Protein AF-0000000072902369 (afdb_homodimer)

Nearest PDB structures (foldseek):
  1y3t-assembly1_B  TM=8.709E-01  e=2.594E-10  Bacillus subtilis
  2h0v-assembly1_B  TM=8.300E-01  e=1.053E-10  Bacillus subtilis
  8hfb-assembly1_B  TM=8.466E-01  e=2.070E-10  Bacillus subtilis
  5fq0-assembly2_D  TM=8.604E-01  e=8.542E-09  Halomonas sp.
  5fq0-assembly1_A  TM=8.545E-01  e=1.267E-08  Halomonas sp.

InterPro domains:
  IPR011051 RmlC-like cupin domain superfamily [SSF51182] (25-144)
  IPR013096 Cupin 2, conserved barrel [PF07883] (50-110)
  IPR014710 RmlC-like jelly roll fold [G3DSA:2.60.120.10] (6-164)
  IPR053146 Quercetin 2,3-dioxygenase-like [PTHR36440] (18-160)

Secondary structure (DSSP, 8-state):
---------S-EEE---TTSEEEETTEEEEEEE-GGGTTTS-EEEEEEE-TT--PPPEEESS-EEEEEEEESEEEEEETTEEEEEETT-EEEE-TTS-EEEEE-SS-EEEEEEEESS-HHHHHHHHSEE--TT--PPP--PPPHHHHHHHHHHHHHTTEEETT--/---------S-EEE---TTSEEEETTEEEEEEE-GGGTTTS-EEEEEEE-TT--PPPEEESS-EEEEEEEESEEEEEETTEEEEEETT-EEEE-TTS-EEEEE-SS-EEEEEEEESS-HHHHHHHHSEE--TT--PPP--PPPHHHHHHHHHHHHHTTEEETT--

Radius of gyration: 19.86 Å; Cα contacts (8 Å, |Δi|>4): 863; chains: 2; bounding box: 41×61×53 Å

Structure (mmCIF, N/CA/C/O backbone):
data_AF-0000000072902369-model_v1
#
loop_
_entity.id
_entity.type
_entity.pdbx_description
1 polymer Cupin
#
loop_
_atom_site.group_PDB
_atom_site.id
_atom_site.type_symbol
_atom_site.label_atom_id
_atom_site.label_alt_id
_atom_site.label_comp_id
_atom_site.label_asym_id
_atom_site.label_entity_id
_atom_site.label_seq_id
_atom_site.pdbx_PDB_ins_code
_atom_site.Cartn_x
_atom_site.Cartn_y
_atom_site.Cartn_z
_atom_site.occupancy
_atom_site.B_iso_or_equiv
_atom_site.auth_seq_id
_atom_site.auth_comp_id
_atom_site.auth_asym_id
_atom_site.auth_atom_id
_atom_site.pdbx_PDB_model_num
ATOM 1 N N . MET A 1 1 ? -1.174 8.625 -30.75 1 24.92 1 MET A N 1
ATOM 2 C CA . MET A 1 1 ? -2.0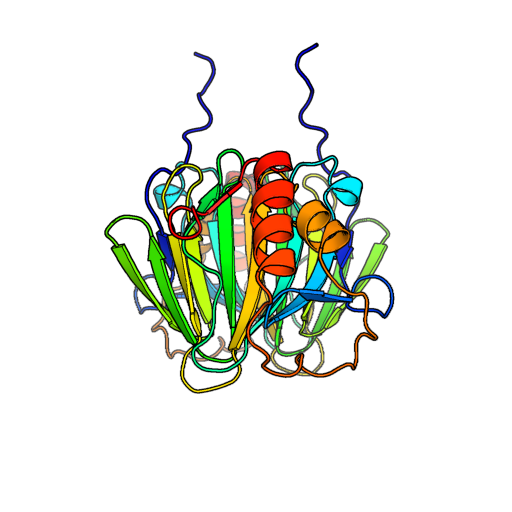31 9.117 -29.672 1 24.92 1 MET A CA 1
ATOM 3 C C . MET A 1 1 ? -1.353 8.961 -28.328 1 24.92 1 MET A C 1
ATOM 5 O O . MET A 1 1 ? -0.792 7.902 -28.016 1 24.92 1 MET A O 1
ATOM 9 N N . THR A 1 2 ? -0.666 9.906 -27.844 1 33.53 2 THR A N 1
ATOM 10 C CA . THR A 1 2 ? -0.043 9.852 -26.516 1 33.53 2 THR A CA 1
ATOM 11 C C . THR A 1 2 ? -0.953 9.148 -25.516 1 33.53 2 THR A C 1
ATOM 13 O O . THR A 1 2 ? -2.09 9.57 -25.297 1 33.53 2 THR A O 1
ATOM 16 N N . ILE A 1 3 ? -1.062 7.953 -25.438 1 36.69 3 ILE A N 1
ATOM 17 C CA . ILE A 1 3 ? -1.943 7.188 -24.562 1 36.69 3 ILE A CA 1
ATOM 18 C C . ILE A 1 3 ? -2.023 7.859 -23.188 1 36.69 3 ILE A C 1
ATOM 20 O O . ILE A 1 3 ? -1.018 7.969 -22.484 1 36.69 3 ILE A O 1
ATOM 24 N N . SER A 1 4 ? -2.746 8.859 -23.125 1 40 4 SER A N 1
ATOM 25 C CA . SER A 1 4 ? -3.051 9.617 -21.922 1 40 4 SER A CA 1
ATOM 26 C C . SER A 1 4 ? -3.199 8.703 -20.719 1 40 4 SER A C 1
ATOM 28 O O . SER A 1 4 ? -4 7.77 -20.734 1 40 4 SER A O 1
ATOM 30 N N . LYS A 1 5 ? -2.154 8.391 -20.125 1 51.47 5 LYS A N 1
ATOM 31 C CA . LYS A 1 5 ? -2.252 7.59 -18.906 1 51.47 5 LYS A CA 1
ATOM 32 C C . LYS A 1 5 ? -3.518 7.93 -18.125 1 51.47 5 LYS A C 1
ATOM 34 O O . LYS A 1 5 ? -3.699 9.07 -17.703 1 51.47 5 LYS A O 1
ATOM 39 N N . GLN A 1 6 ? -4.711 7.301 -18.562 1 63 6 GLN A N 1
ATOM 40 C CA . GLN A 1 6 ? -6.016 7.516 -17.953 1 63 6 GLN A CA 1
ATOM 41 C C . GLN A 1 6 ? -5.91 7.559 -16.422 1 63 6 GLN A C 1
ATOM 43 O O . GLN A 1 6 ? -5.43 6.605 -15.805 1 63 6 GLN A O 1
ATOM 48 N N . VAL A 1 7 ? -5.941 8.812 -15.922 1 79.56 7 VAL A N 1
ATOM 49 C CA . VAL A 1 7 ? -5.941 9.164 -14.508 1 79.56 7 VAL A CA 1
ATOM 50 C C . VAL A 1 7 ? -7.219 8.641 -13.844 1 79.56 7 VAL A C 1
ATOM 52 O O . VAL A 1 7 ? -8.273 8.594 -14.477 1 79.56 7 VAL A O 1
ATOM 55 N N . ILE A 1 8 ? -7.09 7.941 -12.719 1 88.94 8 ILE A N 1
ATOM 56 C CA . ILE A 1 8 ? -8.227 7.555 -11.891 1 88.94 8 ILE A CA 1
ATOM 57 C C . ILE A 1 8 ? -8.93 8.805 -11.359 1 88.94 8 ILE A C 1
ATOM 59 O O . ILE A 1 8 ? -8.32 9.609 -10.648 1 88.94 8 ILE A O 1
ATOM 63 N N . THR A 1 9 ? -10.211 8.953 -11.703 1 92 9 THR A N 1
ATOM 64 C CA . THR A 1 9 ? -10.867 10.219 -11.383 1 92 9 THR A CA 1
ATOM 65 C C . THR A 1 9 ? -11.93 10.016 -10.305 1 92 9 THR A C 1
ATOM 67 O O . THR A 1 9 ? -12.5 10.984 -9.797 1 92 9 THR A O 1
ATOM 70 N N . LYS A 1 10 ? -12.25 8.789 -10.023 1 95.12 10 LYS A N 1
ATOM 71 C CA . LYS A 1 10 ? -13.203 8.469 -8.961 1 95.12 10 LYS A CA 1
ATOM 72 C C . LYS A 1 10 ? -12.523 7.688 -7.84 1 95.12 10 LYS A C 1
ATOM 74 O O . LYS A 1 10 ? -11.602 6.91 -8.086 1 95.12 10 LYS A O 1
ATOM 79 N N . PRO A 1 11 ? -13.055 7.891 -6.633 1 98.06 11 PRO A N 1
ATOM 80 C CA . PRO A 1 11 ? -12.484 7.082 -5.551 1 98.06 11 PRO A CA 1
ATOM 81 C C . PRO A 1 11 ? -12.734 5.586 -5.738 1 98.06 11 PRO A C 1
ATOM 83 O O . PRO A 1 11 ? -13.695 5.195 -6.406 1 98.06 11 PRO A O 1
ATOM 86 N N . LEU A 1 12 ? -11.859 4.805 -5.234 1 98.56 12 LEU A N 1
ATOM 87 C CA . LEU A 1 12 ? -12.016 3.355 -5.23 1 98.56 12 LEU A CA 1
ATOM 88 C C . LEU A 1 12 ? -12.047 2.814 -3.807 1 98.56 12 LEU A C 1
ATOM 90 O O . LEU A 1 12 ? -11.328 3.316 -2.932 1 98.56 12 LEU A O 1
ATOM 94 N N . HIS A 1 13 ? -12.867 1.833 -3.588 1 98.75 13 HIS A N 1
ATOM 95 C CA . HIS A 1 13 ? -12.922 1.062 -2.35 1 98.75 13 HIS A CA 1
ATOM 96 C C . HIS A 1 13 ? -12.812 -0.433 -2.627 1 98.75 13 HIS A C 1
ATOM 98 O O . HIS A 1 13 ? -13.664 -1.003 -3.316 1 98.75 13 HIS A O 1
ATOM 104 N N . GLY A 1 14 ? -11.68 -0.991 -2.143 1 98.75 14 GLY A N 1
ATOM 105 C CA . GLY A 1 14 ? -11.5 -2.428 -2.277 1 98.75 14 GLY A CA 1
ATOM 106 C C . GLY A 1 14 ? -11.75 -3.184 -0.986 1 98.75 14 GLY A C 1
ATOM 107 O O . GLY A 1 14 ? -11.062 -2.959 0.013 1 98.75 14 GLY A O 1
ATOM 108 N N . THR A 1 15 ? -12.672 -4.113 -1.007 1 98.56 15 THR A N 1
ATOM 109 C CA . THR A 1 15 ? -12.992 -4.98 0.122 1 98.56 15 THR A CA 1
ATOM 110 C C . THR A 1 15 ? -13.07 -6.438 -0.319 1 98.56 15 THR A C 1
ATOM 112 O O . THR A 1 15 ? -13.375 -6.727 -1.479 1 98.56 15 THR A O 1
ATOM 115 N N . ALA A 1 16 ? -12.789 -7.312 0.641 1 98.44 16 ALA A N 1
ATOM 116 C CA . ALA A 1 16 ? -12.898 -8.734 0.338 1 98.44 16 ALA A CA 1
ATOM 117 C C . ALA A 1 16 ? -14.359 -9.148 0.185 1 98.44 16 ALA A C 1
ATOM 119 O O . ALA A 1 16 ? -15.219 -8.703 0.945 1 98.44 16 ALA A O 1
ATOM 120 N N . ASN A 1 17 ? -14.617 -9.914 -0.778 1 97.75 17 ASN A N 1
ATOM 121 C CA . ASN A 1 17 ? -15.914 -10.57 -0.955 1 97.75 17 ASN A CA 1
ATOM 122 C C . ASN A 1 17 ? -15.781 -11.891 -1.708 1 97.75 17 ASN A C 1
ATOM 124 O O . ASN A 1 17 ? -14.672 -12.305 -2.045 1 97.75 17 ASN A O 1
ATOM 128 N N . ASP A 1 18 ? -16.906 -12.586 -1.957 1 97 18 ASP A N 1
ATOM 129 C CA . ASP A 1 18 ? -16.875 -13.93 -2.523 1 97 18 ASP A CA 1
ATOM 130 C C . ASP A 1 18 ? -16.484 -13.891 -4 1 97 18 ASP A C 1
ATOM 132 O O . ASP A 1 18 ? -16.125 -14.922 -4.582 1 97 18 ASP A O 1
ATOM 136 N N . GLN A 1 19 ? -16.484 -12.75 -4.598 1 97.31 19 GLN A N 1
ATOM 137 C CA . GLN A 1 19 ? -16.281 -12.672 -6.039 1 97.31 19 GLN A CA 1
ATOM 138 C C . GLN A 1 19 ? -14.844 -12.266 -6.363 1 97.31 19 GLN A C 1
ATOM 140 O O . GLN A 1 19 ? -14.445 -12.234 -7.531 1 97.31 19 GLN A O 1
ATOM 145 N N . ASN A 1 20 ? -14.062 -11.977 -5.348 1 98.62 20 ASN A N 1
ATOM 146 C CA . ASN A 1 20 ? -12.734 -11.445 -5.637 1 98.62 20 ASN A CA 1
ATOM 147 C C . ASN A 1 20 ? -11.648 -12.156 -4.828 1 98.62 20 ASN A C 1
ATOM 149 O O . ASN A 1 20 ? -10.555 -11.633 -4.645 1 98.62 20 ASN A O 1
ATOM 153 N N . THR A 1 21 ? -11.977 -13.305 -4.266 1 98.81 21 THR A N 1
ATOM 154 C CA . THR A 1 21 ? -11.039 -14.086 -3.457 1 98.81 21 THR A CA 1
ATOM 155 C C . THR A 1 21 ? -10.711 -15.406 -4.141 1 98.81 21 THR A C 1
ATOM 157 O O . THR A 1 21 ? -11.594 -16.062 -4.691 1 98.81 21 THR A O 1
ATOM 160 N N . TYR A 1 22 ? -9.422 -15.797 -4.094 1 98.62 22 TYR A N 1
ATOM 161 C CA . TYR A 1 22 ? -8.938 -16.969 -4.816 1 98.62 22 TYR A CA 1
ATOM 162 C C . TYR A 1 22 ? -7.941 -17.75 -3.973 1 98.62 22 TYR A C 1
ATOM 164 O O . TYR A 1 22 ? -7.156 -17.172 -3.221 1 98.62 22 TYR A O 1
ATOM 172 N N . HIS A 1 23 ? -8.055 -19.062 -4.078 1 97.69 23 HIS A N 1
ATOM 173 C CA . HIS A 1 23 ? -6.84 -19.844 -3.855 1 97.69 23 HIS A CA 1
ATOM 174 C C . HIS A 1 23 ? -5.918 -19.766 -5.066 1 97.69 23 HIS A C 1
ATOM 176 O O . HIS A 1 23 ? -6.336 -20.062 -6.188 1 97.69 23 HIS A O 1
ATOM 182 N N . PHE A 1 24 ? -4.723 -19.328 -4.883 1 96.25 24 PHE A N 1
ATOM 183 C CA . PHE A 1 24 ? -3.707 -19.156 -5.914 1 96.25 24 PHE A CA 1
ATOM 184 C C . PHE A 1 24 ? -2.373 -19.734 -5.469 1 96.25 24 PHE A C 1
ATOM 186 O O . PHE A 1 24 ? -1.715 -19.188 -4.582 1 96.25 24 PHE A O 1
ATOM 193 N N . MET A 1 25 ? -1.92 -20.781 -6.094 1 90.38 25 MET A N 1
ATOM 194 C CA . MET A 1 25 ? -0.811 -21.594 -5.602 1 90.38 25 MET A CA 1
ATOM 195 C C . MET A 1 25 ? -1.042 -22 -4.148 1 90.38 25 MET A C 1
ATOM 197 O O . MET A 1 25 ? -2.076 -22.578 -3.824 1 90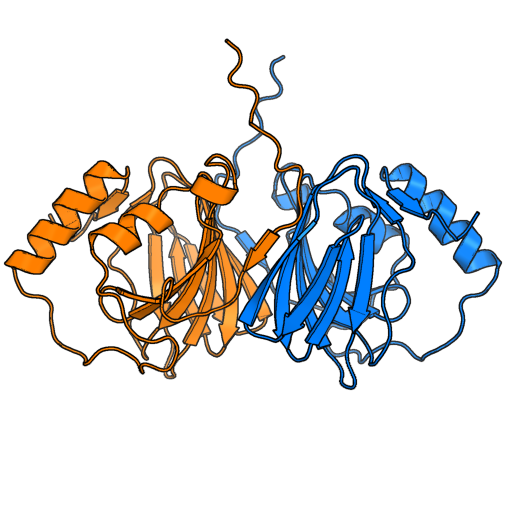.38 25 MET A O 1
ATOM 201 N N . GLN A 1 26 ? -0.083 -21.672 -3.277 1 92.94 26 GLN A N 1
ATOM 202 C CA . GLN A 1 26 ? -0.233 -22.094 -1.891 1 92.94 26 GLN A CA 1
ATOM 203 C C . GLN A 1 26 ? -0.838 -20.984 -1.036 1 92.94 26 GLN A C 1
ATOM 205 O O . GLN A 1 26 ? -0.964 -21.125 0.182 1 92.94 26 GLN A O 1
ATOM 210 N N . GLU A 1 27 ? -1.235 -19.953 -1.682 1 96.44 27 GLU A N 1
ATOM 211 C CA . GLU A 1 27 ? -1.682 -18.797 -0.916 1 96.44 27 GLU A CA 1
ATOM 212 C C . GLU A 1 27 ? -3.162 -18.516 -1.153 1 96.44 27 GLU A C 1
ATOM 214 O O . GLU A 1 27 ? -3.783 -19.125 -2.027 1 96.44 27 GLU A O 1
ATOM 219 N N . LYS A 1 28 ? -3.812 -17.766 -0.256 1 98.19 28 LYS A N 1
ATOM 220 C CA . LYS A 1 28 ? -5.098 -17.125 -0.499 1 98.19 28 LYS A CA 1
ATOM 221 C C . LYS A 1 28 ? -4.906 -15.656 -0.895 1 98.19 28 LYS A C 1
ATOM 223 O O . LYS A 1 28 ? -4.211 -14.906 -0.207 1 98.19 28 LYS A O 1
ATOM 228 N N . THR A 1 29 ? -5.488 -15.32 -2.004 1 98.62 29 THR A N 1
ATOM 229 C CA . THR A 1 29 ? -5.32 -13.969 -2.531 1 98.62 29 THR A CA 1
ATOM 230 C C . THR A 1 29 ? -6.676 -13.312 -2.787 1 98.62 29 THR A C 1
ATOM 232 O O . THR A 1 29 ? -7.602 -13.961 -3.279 1 98.62 29 THR A O 1
ATOM 235 N N . THR A 1 30 ? -6.852 -12.086 -2.361 1 98.88 30 THR A N 1
ATOM 236 C CA . THR A 1 30 ? -8.031 -11.266 -2.609 1 98.88 30 THR A CA 1
ATOM 237 C C . THR A 1 30 ? -7.684 -10.07 -3.49 1 98.88 30 THR A C 1
ATOM 239 O O . THR A 1 30 ? -6.828 -9.258 -3.133 1 98.88 30 THR A O 1
ATOM 242 N N . ILE A 1 31 ? -8.297 -9.953 -4.691 1 98.94 31 ILE A N 1
ATOM 243 C CA . ILE A 1 31 ? -8.086 -8.805 -5.574 1 98.94 31 ILE A CA 1
ATOM 244 C C . ILE A 1 31 ? -8.945 -7.633 -5.105 1 98.94 31 ILE A C 1
ATOM 246 O O . ILE A 1 31 ? -10.133 -7.562 -5.414 1 98.94 31 ILE A O 1
ATOM 250 N N . LEU A 1 32 ? -8.375 -6.719 -4.457 1 98.94 32 LEU A N 1
ATOM 251 C CA . LEU A 1 32 ? -9.102 -5.586 -3.896 1 98.94 32 LEU A CA 1
ATOM 252 C C . LEU A 1 32 ? -9.43 -4.559 -4.977 1 98.94 32 LEU A C 1
ATOM 254 O O . LEU A 1 32 ? -10.523 -3.984 -4.984 1 98.94 32 LEU A O 1
ATOM 258 N N . VAL A 1 33 ? -8.453 -4.27 -5.824 1 98.69 33 VAL A N 1
ATOM 259 C CA . VAL A 1 33 ? -8.602 -3.404 -6.988 1 98.69 33 VAL A CA 1
ATOM 260 C C . VAL A 1 33 ? -7.953 -4.055 -8.203 1 98.69 33 VAL A C 1
ATOM 262 O O . VAL A 1 33 ? -6.816 -4.527 -8.133 1 98.69 33 VAL A O 1
ATOM 265 N N . SER A 1 34 ? -8.727 -4.09 -9.258 1 98.31 34 SER A N 1
ATOM 266 C CA . SER A 1 34 ? -8.211 -4.703 -10.484 1 98.31 34 SER A CA 1
ATOM 267 C C . SER A 1 34 ? -7.75 -3.641 -11.477 1 98.31 34 SER A C 1
ATOM 269 O O . SER A 1 34 ? -8.094 -2.465 -11.344 1 98.31 34 SER A O 1
ATOM 271 N N . GLY A 1 35 ? -7.004 -4.113 -12.453 1 97.62 35 GLY A N 1
ATOM 272 C CA . GLY A 1 35 ? -6.598 -3.24 -13.547 1 97.62 35 GLY A CA 1
ATOM 273 C C . GLY A 1 35 ? -7.773 -2.627 -14.289 1 97.62 35 GLY A C 1
ATOM 274 O O . GLY A 1 35 ? -7.672 -1.513 -14.805 1 97.62 35 GLY A O 1
ATOM 275 N N . ASP A 1 36 ? -8.945 -3.32 -14.328 1 96.44 36 ASP A N 1
ATOM 276 C CA . ASP A 1 36 ? -10.141 -2.791 -14.977 1 96.44 36 ASP A CA 1
ATOM 277 C C . ASP A 1 36 ? -10.625 -1.521 -14.281 1 96.44 36 ASP A C 1
ATOM 279 O O . ASP A 1 36 ? -11.164 -0.621 -14.93 1 96.44 36 ASP A O 1
ATOM 283 N N . GLN A 1 37 ? -10.391 -1.439 -13.008 1 96.81 37 GLN A N 1
ATOM 284 C CA . GLN A 1 37 ? -10.867 -0.312 -12.211 1 96.81 37 GLN A CA 1
ATOM 285 C C . GLN A 1 37 ? -9.883 0.851 -12.266 1 96.81 37 GLN A C 1
ATOM 287 O O . GLN A 1 37 ? -10.227 1.982 -11.914 1 96.81 37 GLN A O 1
ATOM 292 N N . THR A 1 38 ? -8.625 0.575 -12.664 1 97.06 38 THR A N 1
ATOM 293 C CA . THR A 1 38 ? -7.598 1.604 -12.602 1 97.06 38 THR A CA 1
ATOM 294 C C . THR A 1 38 ? -7.117 1.9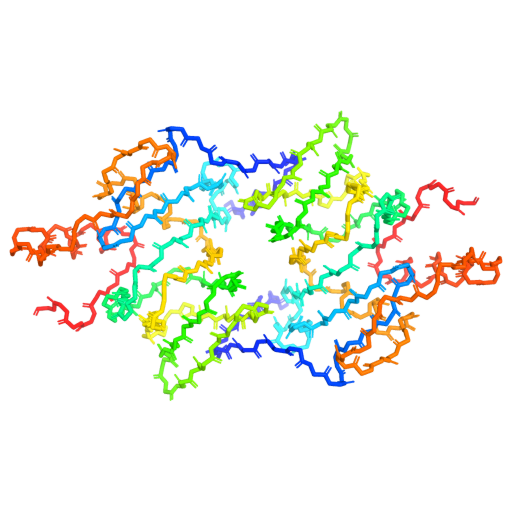79 -14 1 97.06 38 THR A C 1
ATOM 296 O O . THR A 1 38 ? -6.086 2.635 -14.156 1 97.06 38 THR A O 1
ATOM 299 N N . ASN A 1 39 ? -7.855 1.509 -15.039 1 94.81 39 ASN A N 1
ATOM 300 C CA . ASN A 1 39 ? -7.453 1.704 -16.422 1 94.81 39 ASN A CA 1
ATOM 301 C C . ASN A 1 39 ? -6.055 1.146 -16.688 1 94.81 39 ASN A C 1
ATOM 303 O O . ASN A 1 39 ? -5.242 1.783 -17.359 1 94.81 39 ASN A O 1
ATOM 307 N N . GLY A 1 40 ? -5.758 0.092 -15.945 1 96.31 40 GLY A N 1
ATOM 308 C CA . GLY A 1 40 ? -4.52 -0.637 -16.156 1 96.31 40 GLY A CA 1
ATOM 309 C C . GLY A 1 40 ? -3.348 -0.063 -15.391 1 96.31 40 GLY A C 1
ATOM 310 O O . GLY A 1 40 ? -2.238 -0.598 -15.445 1 96.31 40 GLY A O 1
ATOM 311 N N . ALA A 1 41 ? -3.535 0.996 -14.633 1 96.06 41 ALA A N 1
ATOM 312 C CA . ALA A 1 41 ? -2.434 1.682 -13.961 1 96.06 41 ALA A CA 1
ATOM 313 C C . ALA A 1 41 ? -1.804 0.795 -12.891 1 96.06 41 ALA A C 1
ATOM 315 O O . ALA A 1 41 ? -0.58 0.758 -12.75 1 96.06 41 ALA A O 1
ATOM 316 N N . TYR A 1 42 ? -2.625 0.142 -12.141 1 97.56 42 TYR A N 1
ATOM 317 C CA . TYR A 1 42 ? -2.146 -0.758 -11.094 1 97.56 42 TYR A CA 1
ATOM 318 C C . TYR A 1 42 ? -3.252 -1.701 -10.641 1 97.56 42 TYR A C 1
ATOM 320 O O . TYR A 1 42 ? -4.418 -1.526 -11 1 97.56 42 TYR A O 1
ATOM 328 N N . CYS A 1 43 ? -2.953 -2.732 -9.938 1 98.56 43 CYS A N 1
ATOM 329 C CA . CYS A 1 43 ? -3.887 -3.533 -9.156 1 98.56 43 CYS A CA 1
ATOM 330 C C . CYS A 1 43 ? -3.398 -3.691 -7.719 1 98.56 43 CYS A C 1
ATOM 332 O O . CYS A 1 43 ? -2.213 -3.506 -7.438 1 98.56 43 CYS A O 1
ATOM 334 N N . VAL A 1 44 ? -4.32 -3.971 -6.809 1 98.94 44 VAL A N 1
ATOM 335 C CA . VAL A 1 44 ? -4.012 -4.207 -5.402 1 98.94 44 VAL A CA 1
ATOM 336 C C . VAL A 1 44 ? -4.598 -5.547 -4.961 1 98.94 44 VAL A C 1
ATOM 338 O O . VAL A 1 44 ? -5.781 -5.812 -5.176 1 98.94 44 VAL A O 1
ATOM 341 N N . VAL A 1 45 ? -3.734 -6.293 -4.336 1 98.88 45 VAL A N 1
ATOM 342 C CA . VAL A 1 45 ? -4.129 -7.613 -3.859 1 98.88 45 VAL A CA 1
ATOM 343 C C . VAL A 1 45 ? -3.727 -7.777 -2.396 1 98.88 45 VAL A C 1
ATOM 345 O O . VAL A 1 45 ? -2.68 -7.277 -1.975 1 98.88 45 VAL A O 1
ATOM 348 N N . LYS A 1 46 ? -4.59 -8.414 -1.629 1 98.88 46 LYS A N 1
ATOM 349 C CA . LYS A 1 46 ? -4.215 -8.891 -0.3 1 98.88 46 LYS A CA 1
ATOM 350 C C . LYS A 1 46 ? -3.83 -10.367 -0.332 1 98.88 46 LYS A C 1
ATOM 352 O O . LYS A 1 46 ? -4.574 -11.195 -0.854 1 98.88 46 LYS A O 1
ATOM 357 N N . VAL A 1 47 ? -2.705 -10.672 0.219 1 98.75 47 VAL A N 1
ATOM 358 C CA . VAL A 1 47 ? -2.16 -12.023 0.168 1 98.75 47 VAL A CA 1
ATOM 359 C C . VAL A 1 47 ? -2.041 -12.586 1.583 1 98.75 47 VAL A C 1
ATOM 361 O O . VAL A 1 47 ? -1.562 -11.906 2.492 1 98.75 47 VAL A O 1
ATOM 364 N N . GLN A 1 48 ? -2.523 -13.703 1.783 1 98.44 48 GLN A N 1
ATOM 365 C CA . GLN A 1 48 ? -2.26 -14.539 2.955 1 98.44 48 GLN A CA 1
ATOM 366 C C . GLN A 1 48 ? -1.376 -15.727 2.598 1 98.44 48 GLN A C 1
ATOM 368 O O . GLN A 1 48 ? -1.753 -16.562 1.77 1 98.44 48 GLN A O 1
ATOM 373 N N . GLU A 1 49 ? -0.235 -15.805 3.162 1 97.81 49 GLU A N 1
ATOM 374 C CA . GLU A 1 49 ? 0.789 -16.797 2.836 1 97.81 49 GLU A CA 1
ATOM 375 C C . GLU A 1 49 ? 0.991 -17.781 3.984 1 97.81 49 GLU A C 1
ATOM 377 O O . GLU A 1 49 ? 1.164 -17.375 5.133 1 97.81 49 GLU A O 1
ATOM 382 N N . PRO A 1 50 ? 0.925 -19.125 3.721 1 97.44 50 PRO A N 1
ATOM 383 C CA . PRO A 1 50 ? 1.258 -20.078 4.781 1 97.44 50 PRO A CA 1
ATOM 384 C C . PRO A 1 50 ? 2.717 -19.984 5.223 1 97.44 50 PRO A C 1
ATOM 386 O O . PRO A 1 50 ? 3.545 -19.406 4.512 1 97.44 50 PRO A O 1
ATOM 389 N N . PRO A 1 51 ? 2.973 -20.578 6.457 1 97.44 51 PRO A N 1
ATOM 390 C CA . PRO A 1 51 ? 4.344 -20.531 6.969 1 97.44 51 PRO A CA 1
ATOM 391 C C . PRO A 1 51 ? 5.352 -21.172 6.02 1 97.44 51 PRO A C 1
ATOM 393 O O . PRO A 1 51 ? 5.07 -22.234 5.441 1 97.44 51 PRO A O 1
ATOM 396 N N . LYS A 1 52 ? 6.5 -20.438 5.836 1 97.06 52 LYS A N 1
ATOM 397 C CA . LYS A 1 52 ? 7.688 -20.953 5.156 1 97.06 52 LYS A CA 1
ATOM 398 C C . LYS A 1 52 ? 7.426 -21.156 3.666 1 97.06 52 LYS A C 1
ATOM 400 O O . LYS A 1 52 ? 8.125 -21.922 3.004 1 97.06 52 LYS A O 1
ATOM 405 N N . MET A 1 53 ? 6.426 -20.531 3.135 1 95.75 53 MET A N 1
ATOM 406 C CA . MET A 1 53 ? 6.082 -20.672 1.722 1 95.75 53 MET A CA 1
ATOM 407 C C . MET A 1 53 ? 6.223 -19.344 0.994 1 95.75 53 MET A C 1
ATOM 409 O O . MET A 1 53 ? 6.402 -18.297 1.627 1 95.75 53 MET A O 1
ATOM 413 N N . GLY A 1 54 ? 6.141 -19.344 -0.311 1 96 54 GLY A N 1
ATOM 414 C CA . GLY A 1 54 ? 6.23 -18.219 -1.229 1 96 54 GLY A CA 1
ATOM 415 C C . GLY A 1 54 ? 6.273 -18.641 -2.686 1 96 54 GLY A C 1
ATOM 416 O O . GLY A 1 54 ? 6.344 -19.828 -2.99 1 96 54 GLY A O 1
ATOM 417 N N . PRO A 1 55 ? 6.168 -17.641 -3.523 1 95.69 55 PRO A N 1
ATOM 418 C CA . PRO A 1 55 ? 6.258 -17.969 -4.945 1 95.69 55 PRO A CA 1
ATOM 419 C C . PRO A 1 55 ? 7.652 -18.438 -5.355 1 95.69 55 PRO A C 1
ATOM 421 O O . PRO A 1 55 ? 8.641 -18.109 -4.691 1 95.69 55 PRO A O 1
ATOM 424 N N . PRO A 1 56 ? 7.707 -19.203 -6.438 1 94.25 56 PRO A N 1
ATOM 425 C CA . PRO A 1 56 ? 9.039 -19.469 -7 1 94.25 56 PRO A CA 1
ATOM 426 C C . PRO A 1 56 ? 9.719 -18.203 -7.512 1 94.25 56 PRO A C 1
ATOM 428 O O . PRO A 1 56 ? 9.047 -17.219 -7.824 1 94.25 56 PRO A O 1
ATOM 431 N N . PRO A 1 57 ? 11.055 -18.234 -7.605 1 96.88 57 PRO A N 1
ATOM 432 C CA . PRO A 1 57 ? 11.766 -17.094 -8.172 1 96.88 57 PRO A CA 1
ATOM 433 C C . PRO A 1 57 ? 11.266 -16.719 -9.57 1 96.88 57 PRO A C 1
ATOM 435 O O . PRO A 1 57 ? 11.016 -17.609 -10.391 1 96.88 57 PRO A O 1
ATOM 438 N N . HIS A 1 58 ? 11.141 -15.398 -9.867 1 97.56 58 HIS A N 1
ATOM 439 C CA . HIS A 1 58 ? 10.602 -14.945 -11.141 1 97.56 58 HIS A CA 1
ATOM 440 C C . HIS A 1 58 ? 11.031 -13.516 -11.445 1 97.56 58 HIS A C 1
ATOM 442 O O . HIS A 1 58 ? 11.641 -12.852 -10.609 1 97.56 58 HIS A O 1
ATOM 448 N N . ILE A 1 59 ? 10.82 -13.094 -12.664 1 97.69 59 ILE A N 1
ATOM 449 C CA . ILE A 1 59 ? 11.062 -11.742 -13.164 1 97.69 59 ILE A CA 1
ATOM 450 C C . ILE A 1 59 ? 9.773 -11.18 -13.766 1 97.69 59 ILE A C 1
ATOM 452 O O . ILE A 1 59 ? 9.078 -11.867 -14.508 1 97.69 59 ILE A O 1
ATOM 456 N N . HIS A 1 60 ? 9.391 -10.016 -13.258 1 97.62 60 HIS A N 1
ATOM 457 C CA . HIS A 1 60 ? 8.367 -9.258 -13.961 1 97.62 60 HIS A CA 1
ATOM 458 C C . HIS A 1 60 ? 8.984 -8.383 -15.055 1 97.62 60 HIS A C 1
ATOM 460 O O . HIS A 1 60 ? 9.844 -7.543 -14.766 1 97.62 60 HIS A O 1
ATOM 466 N N . ALA A 1 61 ? 8.461 -8.461 -16.281 1 96.25 61 ALA A N 1
ATOM 467 C CA . ALA A 1 61 ? 8.977 -7.641 -17.375 1 96.25 61 ALA A CA 1
ATOM 468 C C . ALA A 1 61 ? 8.344 -6.25 -17.344 1 96.25 61 ALA A C 1
ATOM 470 O O . ALA A 1 61 ? 8.961 -5.273 -17.781 1 96.25 61 ALA A O 1
ATOM 471 N N . ASN A 1 62 ? 7.195 -6.191 -16.828 1 93.94 62 ASN A N 1
ATOM 472 C CA . ASN A 1 62 ? 6.406 -4.984 -17.031 1 93.94 62 ASN A CA 1
ATOM 473 C C . ASN A 1 62 ? 6.203 -4.223 -15.719 1 93.94 62 ASN A C 1
ATOM 475 O O . ASN A 1 62 ? 6.285 -2.994 -15.695 1 93.94 62 ASN A O 1
ATOM 479 N N . GLU A 1 63 ? 5.93 -4.914 -14.633 1 95.62 63 GLU A N 1
ATOM 480 C CA . GLU A 1 63 ? 5.379 -4.223 -13.469 1 95.62 63 GLU A CA 1
ATOM 481 C C . GLU A 1 63 ? 6.391 -4.172 -12.328 1 95.62 63 GLU A C 1
ATOM 483 O O . GLU A 1 63 ? 7.176 -5.105 -12.148 1 95.62 63 GLU A O 1
ATOM 488 N N . ASP A 1 64 ? 6.418 -3.092 -11.617 1 97.56 64 ASP A N 1
ATOM 489 C CA . ASP A 1 64 ? 6.977 -3.004 -10.273 1 97.56 64 ASP A CA 1
ATOM 490 C C . ASP A 1 64 ? 6.008 -3.57 -9.234 1 97.56 64 ASP A C 1
ATOM 492 O O . ASP A 1 64 ? 4.793 -3.572 -9.453 1 97.56 64 ASP A O 1
ATOM 496 N N . GLU A 1 65 ? 6.57 -4.055 -8.188 1 98.56 65 GLU A N 1
ATOM 497 C CA . GLU A 1 65 ? 5.723 -4.531 -7.094 1 98.56 65 GLU A CA 1
ATOM 498 C C . GLU A 1 65 ? 6.059 -3.824 -5.785 1 98.56 65 GLU A C 1
ATOM 500 O O . GLU A 1 65 ? 7.227 -3.59 -5.48 1 98.56 65 GLU A O 1
ATOM 505 N N . GLN A 1 66 ? 5.055 -3.354 -5.105 1 98.81 66 GLN A N 1
ATOM 506 C CA . GLN A 1 66 ? 5.125 -2.799 -3.758 1 98.81 66 GLN A CA 1
ATOM 507 C C . GLN A 1 66 ? 4.473 -3.734 -2.744 1 98.81 66 GLN A C 1
ATOM 509 O O . GLN A 1 66 ? 3.357 -4.215 -2.961 1 98.81 66 GLN A O 1
ATOM 514 N N . PHE A 1 67 ? 5.168 -3.988 -1.621 1 98.94 67 PHE A N 1
ATOM 515 C CA . PHE A 1 67 ? 4.703 -4.906 -0.586 1 98.94 67 PHE A CA 1
ATOM 516 C C . PHE A 1 67 ? 4.582 -4.191 0.754 1 98.94 67 PHE A C 1
ATOM 518 O O . PHE A 1 67 ? 5.566 -3.676 1.282 1 98.94 67 PHE A O 1
ATOM 525 N N . HIS A 1 68 ? 3.393 -4.105 1.296 1 98.94 68 HIS A N 1
ATOM 526 C CA . HIS A 1 68 ? 3.133 -3.646 2.654 1 98.94 68 HIS A CA 1
ATOM 527 C C . HIS A 1 68 ? 2.85 -4.816 3.59 1 98.94 68 HIS A C 1
ATOM 529 O O . HIS A 1 68 ? 1.802 -5.461 3.488 1 98.94 68 HIS A O 1
ATOM 535 N N . ILE A 1 69 ? 3.785 -5.059 4.527 1 98.94 69 ILE A N 1
ATOM 536 C CA . ILE A 1 69 ? 3.633 -6.215 5.406 1 98.94 69 ILE A CA 1
ATOM 537 C C . ILE A 1 69 ? 2.66 -5.879 6.535 1 98.94 69 ILE A C 1
ATOM 539 O O . ILE A 1 69 ? 2.84 -4.887 7.246 1 98.94 69 ILE A O 1
ATOM 543 N N . ILE A 1 70 ? 1.678 -6.691 6.73 1 98.31 70 ILE A N 1
ATOM 544 C CA . ILE A 1 70 ? 0.653 -6.297 7.695 1 98.31 70 ILE A CA 1
ATOM 545 C C . ILE A 1 70 ? 0.599 -7.312 8.836 1 98.31 70 ILE A C 1
ATOM 547 O O . ILE A 1 70 ? 0.126 -7.004 9.93 1 98.31 70 ILE A O 1
ATOM 551 N N . LYS A 1 71 ? 0.964 -8.539 8.625 1 98.38 71 LYS A N 1
ATOM 552 C CA . LYS A 1 71 ? 1.042 -9.594 9.633 1 98.38 71 LYS A CA 1
ATOM 553 C C . LYS A 1 71 ? 2.234 -10.516 9.367 1 98.38 71 LYS A C 1
ATOM 555 O O . LYS A 1 71 ? 2.521 -10.852 8.219 1 98.38 71 LYS A O 1
ATOM 560 N N . GLY A 1 72 ? 2.885 -10.977 10.469 1 98.56 72 GLY A N 1
ATOM 561 C CA . GLY A 1 72 ? 3.992 -11.914 10.344 1 98.56 72 GLY A CA 1
ATOM 562 C C . GLY A 1 72 ? 5.238 -11.289 9.742 1 98.56 72 GLY A C 1
ATOM 563 O O . GLY A 1 72 ? 5.605 -10.164 10.102 1 98.56 72 GLY A O 1
ATOM 564 N N . SER A 1 73 ? 5.953 -12.109 8.984 1 98.88 73 SER A N 1
ATOM 565 C CA . SER A 1 73 ? 7.223 -11.672 8.414 1 98.88 73 SER A CA 1
ATOM 566 C C . SER A 1 73 ? 7.508 -12.375 7.09 1 98.88 73 SER A C 1
ATOM 568 O O . SER A 1 73 ? 6.898 -13.406 6.785 1 98.88 73 SER A O 1
ATOM 570 N N . PHE A 1 74 ? 8.344 -11.789 6.316 1 98.88 74 PHE A N 1
ATOM 571 C CA . PHE A 1 74 ? 8.836 -12.336 5.055 1 98.88 74 PHE A CA 1
ATOM 572 C C . PHE A 1 74 ? 10.328 -12.078 4.902 1 98.88 74 PHE A C 1
ATOM 574 O O . PHE A 1 74 ? 10.844 -11.078 5.391 1 98.88 74 PHE A O 1
ATOM 581 N N . THR A 1 75 ? 10.984 -12.984 4.266 1 98.94 75 THR A N 1
ATOM 582 C CA . THR A 1 75 ? 12.297 -12.711 3.693 1 98.94 75 THR A CA 1
ATOM 583 C C . THR A 1 75 ? 12.211 -12.578 2.176 1 98.94 75 THR A C 1
ATOM 585 O O . THR A 1 75 ? 11.766 -13.5 1.489 1 98.94 75 THR A O 1
ATOM 588 N N . PHE A 1 76 ? 12.609 -11.391 1.711 1 98.94 76 PHE A N 1
ATOM 589 C CA . PHE A 1 76 ? 12.617 -11.125 0.277 1 98.94 76 PHE A CA 1
ATOM 590 C C . PHE A 1 76 ? 14.016 -11.328 -0.296 1 98.94 76 PHE A C 1
ATOM 592 O O . PHE A 1 76 ? 15.008 -10.945 0.327 1 98.94 76 PHE A O 1
ATOM 599 N N . PHE A 1 77 ? 14.023 -11.93 -1.43 1 98.81 77 PHE A N 1
ATOM 600 C CA . PHE A 1 77 ? 15.219 -12.039 -2.266 1 98.81 77 PHE A CA 1
ATOM 601 C C . PHE A 1 77 ? 15.031 -11.273 -3.572 1 98.81 77 PHE A C 1
ATOM 603 O O . PHE A 1 77 ? 14.234 -11.68 -4.426 1 98.81 77 PHE A O 1
ATOM 610 N N . VAL A 1 78 ? 15.734 -10.133 -3.723 1 98.69 78 VAL A N 1
ATOM 611 C CA . VAL A 1 78 ? 15.586 -9.266 -4.887 1 98.69 78 VAL A CA 1
ATOM 612 C C . VAL A 1 78 ? 16.953 -8.992 -5.504 1 98.69 78 VAL A C 1
ATOM 614 O O . VAL A 1 78 ? 17.719 -8.156 -5 1 98.69 78 VAL A O 1
ATOM 617 N N . GLY A 1 79 ? 17.156 -9.562 -6.672 1 97.5 79 GLY A N 1
ATOM 618 C CA . GLY A 1 79 ? 18.516 -9.523 -7.172 1 97.5 79 GLY A CA 1
ATOM 619 C C . GLY A 1 79 ? 19.531 -10.07 -6.188 1 97.5 79 GLY A C 1
ATOM 620 O O . GLY A 1 79 ? 19.422 -11.219 -5.754 1 97.5 79 GLY A O 1
ATOM 621 N N . GLU A 1 80 ? 20.406 -9.242 -5.789 1 97.19 80 GLU A N 1
ATOM 622 C CA . GLU A 1 80 ? 21.438 -9.656 -4.852 1 97.19 80 GLU A CA 1
ATOM 623 C C . GLU A 1 80 ? 21.078 -9.266 -3.42 1 97.19 80 GLU A C 1
ATOM 625 O O . GLU A 1 80 ? 21.812 -9.602 -2.48 1 97.19 80 GLU A O 1
ATOM 630 N N . ASP A 1 81 ? 20.062 -8.625 -3.246 1 98.19 81 ASP A N 1
ATOM 631 C CA . ASP A 1 81 ? 19.672 -8.125 -1.931 1 98.19 81 ASP A CA 1
ATOM 632 C C . ASP A 1 81 ? 18.781 -9.133 -1.202 1 98.19 81 ASP A C 1
ATOM 634 O O . ASP A 1 81 ? 17.906 -9.758 -1.814 1 98.19 81 ASP A O 1
ATOM 638 N N . VAL A 1 82 ? 19.016 -9.312 0.072 1 98.81 82 VAL A N 1
ATOM 639 C CA . VAL A 1 82 ? 18.141 -10.047 0.976 1 98.81 82 VAL A CA 1
ATOM 640 C C . VAL A 1 82 ? 17.516 -9.086 1.984 1 98.81 82 VAL A C 1
ATOM 642 O O . VAL A 1 82 ? 18.234 -8.367 2.691 1 98.81 82 VAL A O 1
ATOM 645 N N . ILE A 1 83 ? 16.234 -9.062 2.08 1 98.88 83 ILE A N 1
ATOM 646 C CA . ILE A 1 83 ? 15.508 -8.117 2.928 1 98.88 83 ILE A CA 1
ATOM 647 C C . ILE A 1 83 ? 14.602 -8.883 3.889 1 98.88 83 ILE A C 1
ATOM 649 O O . ILE A 1 83 ? 13.688 -9.594 3.461 1 98.88 83 ILE A O 1
ATOM 653 N N . GLU A 1 84 ? 14.844 -8.766 5.125 1 98.88 84 GLU A N 1
ATOM 654 C CA . GLU A 1 84 ? 13.922 -9.273 6.141 1 98.88 84 GLU A CA 1
ATOM 655 C C . GLU A 1 84 ? 12.898 -8.211 6.527 1 98.88 84 GLU A C 1
ATOM 657 O O . GLU A 1 84 ? 13.258 -7.148 7.031 1 98.88 84 GLU A O 1
ATOM 662 N N . ALA A 1 85 ? 11.648 -8.508 6.305 1 98.88 85 ALA A N 1
ATOM 663 C CA . ALA A 1 85 ? 10.586 -7.531 6.535 1 98.88 85 ALA A CA 1
ATOM 664 C C . ALA A 1 85 ? 9.531 -8.086 7.484 1 98.88 85 ALA A C 1
ATOM 666 O O . ALA A 1 85 ? 9.117 -9.242 7.355 1 98.88 85 ALA A O 1
ATOM 667 N N . LYS A 1 86 ? 9.125 -7.293 8.422 1 98.75 86 LYS A N 1
ATOM 668 C CA . LYS A 1 86 ? 8.086 -7.656 9.383 1 98.75 86 LYS A CA 1
ATOM 669 C C . LYS A 1 86 ? 6.883 -6.73 9.266 1 98.75 86 LYS A C 1
ATOM 671 O O . LYS A 1 86 ? 6.918 -5.742 8.531 1 98.75 86 LYS A O 1
ATOM 676 N N . ALA A 1 87 ? 5.816 -7.098 10 1 98.62 87 ALA A N 1
ATOM 677 C CA . ALA A 1 87 ? 4.621 -6.254 10.016 1 98.62 87 ALA A CA 1
ATOM 678 C C . ALA A 1 87 ? 4.988 -4.793 10.273 1 98.62 87 ALA A C 1
ATOM 680 O O . ALA A 1 87 ? 5.762 -4.488 11.188 1 98.62 87 ALA A O 1
ATOM 681 N N . GLY A 1 88 ? 4.484 -3.938 9.422 1 98.5 88 GLY A N 1
ATOM 682 C CA . GLY A 1 88 ? 4.797 -2.52 9.523 1 98.5 88 GLY A CA 1
ATOM 683 C C . GLY A 1 88 ? 5.848 -2.064 8.531 1 98.5 88 GLY A C 1
ATOM 684 O O . GLY A 1 88 ? 6.023 -0.864 8.305 1 98.5 88 GLY A O 1
ATOM 685 N N . ASP A 1 89 ? 6.535 -3.002 7.922 1 98.88 89 ASP A N 1
ATOM 686 C CA . ASP A 1 89 ? 7.578 -2.676 6.953 1 98.88 89 ASP A CA 1
ATOM 687 C C . ASP A 1 89 ? 7 -2.578 5.543 1 98.88 89 ASP A C 1
ATOM 689 O O . ASP A 1 89 ? 5.859 -2.979 5.301 1 98.88 89 ASP A O 1
ATOM 693 N N . TYR A 1 90 ? 7.773 -1.977 4.664 1 98.88 90 TYR A N 1
ATOM 694 C CA . TYR A 1 90 ? 7.516 -1.809 3.24 1 98.88 90 TYR A CA 1
ATOM 695 C C . TYR A 1 90 ? 8.68 -2.328 2.406 1 98.88 90 TYR A C 1
ATOM 697 O O . TYR A 1 90 ? 9.844 -2.145 2.771 1 98.88 90 TYR A O 1
ATOM 705 N N . VAL A 1 91 ? 8.375 -3.018 1.28 1 98.94 91 VAL A N 1
ATOM 706 C CA . VAL A 1 91 ? 9.398 -3.453 0.338 1 98.94 91 VAL A CA 1
ATOM 707 C C . VAL A 1 91 ? 8.977 -3.094 -1.086 1 98.94 91 VAL A C 1
ATOM 709 O O . VAL A 1 91 ? 7.809 -3.244 -1.451 1 98.94 91 VAL A O 1
ATOM 712 N N . HIS A 1 92 ? 9.891 -2.602 -1.896 1 98.81 92 HIS A N 1
ATOM 713 C CA . HIS A 1 92 ? 9.719 -2.385 -3.326 1 98.81 92 HIS A CA 1
ATOM 714 C C . HIS A 1 92 ? 10.617 -3.307 -4.141 1 98.81 92 HIS A C 1
ATOM 716 O O . HIS A 1 92 ? 11.836 -3.326 -3.938 1 98.81 92 HIS A O 1
ATOM 722 N N . ALA A 1 93 ? 10.055 -4.059 -5.027 1 98.56 93 ALA A N 1
ATOM 723 C CA . ALA A 1 93 ? 10.797 -4.863 -5.992 1 98.56 93 ALA A CA 1
ATOM 724 C C . ALA A 1 93 ? 10.633 -4.312 -7.406 1 98.56 93 ALA A C 1
ATOM 726 O O . ALA A 1 93 ? 9.547 -4.383 -7.984 1 98.56 93 ALA A O 1
ATOM 727 N N . PRO A 1 94 ? 11.68 -3.844 -8.008 1 97.75 94 PRO A N 1
ATOM 728 C CA . PRO A 1 94 ? 11.586 -3.268 -9.352 1 97.75 94 PRO A CA 1
ATOM 729 C C . PRO A 1 94 ? 11.375 -4.324 -10.43 1 97.75 94 PRO A C 1
ATOM 731 O O . PRO A 1 94 ? 11.867 -5.453 -10.305 1 97.75 94 PRO A O 1
ATOM 734 N N . ARG A 1 95 ? 10.68 -3.848 -11.5 1 97.31 95 ARG A N 1
ATOM 735 C CA . ARG A 1 95 ? 10.555 -4.707 -12.672 1 97.31 95 ARG A CA 1
ATOM 736 C C . ARG A 1 95 ? 11.922 -5.043 -13.25 1 97.31 95 ARG A C 1
ATOM 738 O O . ARG A 1 95 ? 12.891 -4.301 -13.055 1 97.31 95 ARG A O 1
ATOM 745 N N . GLY A 1 96 ? 12.031 -6.184 -13.859 1 96.88 96 GLY A N 1
ATOM 746 C CA . GLY A 1 96 ? 13.242 -6.574 -14.57 1 96.88 96 GLY A CA 1
ATOM 747 C C . GLY A 1 96 ? 14.273 -7.238 -13.672 1 96.88 96 GLY A C 1
ATOM 748 O O . GLY A 1 96 ? 15.32 -7.68 -14.141 1 96.88 96 GLY A O 1
ATOM 749 N N . ILE A 1 97 ? 14.039 -7.344 -12.445 1 97.44 97 ILE A N 1
ATOM 750 C CA . ILE A 1 97 ? 14.961 -7.934 -11.484 1 97.44 97 ILE A CA 1
ATOM 751 C C . ILE A 1 97 ? 14.375 -9.234 -10.93 1 97.44 97 ILE A C 1
ATOM 753 O O . ILE A 1 97 ? 13.211 -9.266 -10.508 1 97.44 97 ILE A O 1
ATOM 757 N N . ARG A 1 98 ? 15.133 -10.289 -10.945 1 97.88 98 ARG A N 1
ATOM 758 C CA . ARG A 1 98 ? 14.719 -11.562 -10.359 1 97.88 98 ARG A CA 1
ATOM 759 C C . ARG A 1 98 ? 14.398 -11.406 -8.875 1 97.88 98 ARG A C 1
ATOM 761 O O . ARG A 1 98 ? 15.156 -10.789 -8.133 1 97.88 98 ARG A O 1
ATOM 768 N N . HIS A 1 99 ? 13.242 -11.969 -8.453 1 98.56 99 HIS A N 1
ATOM 769 C CA . HIS A 1 99 ? 12.922 -11.883 -7.035 1 98.56 99 HIS A CA 1
ATOM 770 C C . HIS A 1 99 ? 11.953 -12.977 -6.617 1 98.56 99 HIS A C 1
ATOM 772 O O . HIS A 1 99 ? 11.328 -13.617 -7.469 1 98.56 99 HIS A O 1
ATOM 778 N N . TYR A 1 100 ? 11.891 -13.266 -5.367 1 98.19 100 TYR A N 1
ATOM 779 C CA . TYR A 1 100 ? 10.914 -14.078 -4.66 1 98.19 100 TYR A CA 1
ATOM 780 C C . TYR A 1 100 ? 10.914 -13.766 -3.17 1 98.19 100 TYR A C 1
ATOM 782 O O . TYR A 1 100 ? 11.648 -12.883 -2.717 1 98.19 100 TYR A O 1
ATOM 790 N N . PHE A 1 101 ? 10 -14.367 -2.459 1 98.75 101 PHE A N 1
ATOM 791 C CA . PHE A 1 101 ? 9.977 -14.219 -1.008 1 98.75 101 PHE A CA 1
ATOM 792 C C . PHE A 1 101 ? 9.547 -15.516 -0.334 1 98.75 101 PHE A C 1
ATOM 794 O O . PHE A 1 101 ? 9 -16.406 -0.984 1 98.75 101 PHE A O 1
ATOM 801 N N . VAL A 1 102 ? 9.875 -15.609 0.939 1 98.5 102 VAL A N 1
ATOM 802 C CA . VAL A 1 102 ? 9.453 -16.703 1.798 1 98.5 102 VAL A CA 1
ATOM 803 C C . VAL A 1 102 ? 8.852 -16.156 3.088 1 98.5 102 VAL A C 1
ATOM 805 O O . VAL A 1 102 ? 9.453 -15.297 3.742 1 98.5 102 VAL A O 1
ATOM 808 N N . ALA A 1 103 ? 7.641 -16.703 3.424 1 98.69 103 ALA A N 1
ATOM 809 C CA . ALA A 1 103 ? 7.012 -16.297 4.68 1 98.69 103 ALA A CA 1
ATOM 810 C C . ALA A 1 103 ? 7.758 -16.875 5.875 1 98.69 103 ALA A C 1
ATOM 812 O O . ALA A 1 103 ? 8.43 -17.906 5.758 1 98.69 103 ALA A O 1
ATOM 813 N N . GLY A 1 104 ? 7.645 -16.188 7.004 1 98.62 104 GLY A N 1
ATOM 814 C CA . GLY A 1 104 ? 8.242 -16.672 8.242 1 98.62 104 GLY A CA 1
ATOM 815 C C . GLY A 1 104 ? 7.539 -17.891 8.805 1 98.62 104 GLY A C 1
ATOM 816 O O . GLY A 1 104 ? 6.957 -18.672 8.055 1 98.62 104 GLY A O 1
ATOM 817 N N . ASP A 1 105 ? 7.617 -18.031 10.117 1 98.06 105 ASP A N 1
ATOM 818 C CA . ASP A 1 105 ? 7.207 -19.266 10.797 1 98.06 105 ASP A CA 1
ATOM 819 C C . ASP A 1 105 ? 5.699 -19.281 11.039 1 98.06 105 ASP A C 1
ATOM 821 O O . ASP A 1 105 ? 5.141 -20.297 11.453 1 98.06 105 ASP A O 1
ATOM 825 N N . GLU A 1 106 ? 5.039 -18.234 10.836 1 98.25 106 GLU A N 1
ATOM 826 C CA . GLU A 1 106 ? 3.594 -18.141 11.008 1 98.25 106 GLU A CA 1
ATOM 827 C C . GLU A 1 106 ? 2.91 -17.703 9.719 1 98.25 106 GLU A C 1
ATOM 829 O O . GLU A 1 106 ? 3.574 -17.266 8.781 1 98.25 106 GLU A O 1
ATOM 834 N N . VAL A 1 107 ? 1.582 -17.844 9.688 1 98.25 107 VAL A N 1
ATOM 835 C CA . VAL A 1 107 ? 0.82 -17.266 8.578 1 98.25 107 VAL A CA 1
ATOM 836 C C . VAL A 1 107 ? 1.087 -15.773 8.492 1 98.25 107 VAL A C 1
ATOM 838 O O . VAL A 1 107 ? 0.998 -15.055 9.492 1 98.25 107 VAL A O 1
ATOM 841 N N . SER A 1 108 ? 1.52 -15.352 7.363 1 98.69 108 SER A N 1
ATOM 842 C CA . SER A 1 108 ? 1.892 -13.953 7.148 1 98.69 108 SER A CA 1
ATOM 843 C C . SER A 1 108 ? 1.011 -13.305 6.086 1 98.69 108 SER A C 1
ATOM 845 O O . SER A 1 108 ? 0.487 -13.992 5.203 1 98.69 108 SER A O 1
ATOM 847 N N . GLU A 1 109 ? 0.761 -11.984 6.219 1 98.81 109 GLU A N 1
ATOM 848 C CA . GLU A 1 109 ? -0.13 -11.258 5.312 1 98.81 109 GLU A CA 1
ATOM 849 C C . GLU A 1 109 ? 0.507 -9.961 4.832 1 98.81 109 GLU A C 1
ATOM 851 O O . GLU A 1 109 ? 1.252 -9.312 5.57 1 98.81 109 GLU A O 1
ATOM 856 N N . MET A 1 110 ? 0.192 -9.602 3.617 1 98.88 110 MET A N 1
ATOM 857 C CA . MET A 1 110 ? 0.671 -8.352 3.037 1 98.88 110 MET A CA 1
ATOM 858 C C . MET A 1 110 ? -0.294 -7.836 1.975 1 98.88 110 MET A C 1
ATOM 860 O O . MET A 1 110 ? -1.123 -8.594 1.467 1 98.88 110 MET A O 1
ATOM 864 N N . PHE A 1 111 ? -0.254 -6.527 1.731 1 98.94 111 PHE A N 1
ATOM 865 C CA . PHE A 1 111 ? -0.795 -5.961 0.503 1 98.94 111 PHE A CA 1
ATOM 866 C C . PHE A 1 111 ? 0.26 -5.941 -0.596 1 98.94 111 PHE A C 1
ATOM 868 O O . PHE A 1 111 ? 1.419 -5.602 -0.346 1 98.94 111 PHE A O 1
ATOM 875 N N . VAL A 1 112 ? -0.114 -6.301 -1.783 1 98.94 112 VAL A N 1
ATOM 876 C CA . VAL A 1 112 ? 0.747 -6.211 -2.959 1 98.94 112 VAL A CA 1
ATOM 877 C C . VAL A 1 112 ? 0.126 -5.262 -3.984 1 98.94 112 VAL A C 1
ATOM 879 O O . VAL A 1 112 ? -1.033 -5.434 -4.371 1 98.94 112 VAL A O 1
ATOM 882 N N . THR A 1 113 ? 0.829 -4.262 -4.355 1 98.88 113 THR A N 1
ATOM 883 C CA . THR A 1 113 ? 0.46 -3.418 -5.488 1 98.88 113 THR A CA 1
ATOM 884 C C . THR A 1 113 ? 1.387 -3.672 -6.676 1 98.88 113 THR A C 1
ATOM 886 O O . THR A 1 113 ? 2.607 -3.549 -6.555 1 98.88 113 THR A O 1
ATOM 889 N N . ALA A 1 114 ? 0.832 -4.102 -7.758 1 98.44 114 ALA A N 1
ATOM 890 C CA . ALA A 1 114 ? 1.577 -4.25 -9.008 1 98.44 114 ALA A CA 1
ATOM 891 C C . ALA A 1 114 ? 1.252 -3.119 -9.977 1 98.44 114 ALA A C 1
ATOM 893 O O . ALA A 1 114 ? 0.081 -2.824 -10.227 1 98.44 114 ALA A O 1
ATOM 894 N N . SER A 1 115 ? 2.287 -2.508 -10.461 1 97.12 115 SER A N 1
ATOM 895 C CA . SER A 1 115 ? 2.133 -1.38 -11.375 1 97.12 115 SER A CA 1
ATOM 896 C C . SER A 1 115 ? 3.059 -1.514 -12.578 1 97.12 115 SER A C 1
ATOM 898 O O . SER A 1 115 ? 4.281 -1.53 -12.43 1 97.12 115 SER A O 1
ATOM 900 N N . PRO A 1 116 ? 2.508 -1.465 -13.82 1 96.69 116 PRO A N 1
ATOM 901 C CA . PRO A 1 116 ? 1.088 -1.454 -14.18 1 96.69 116 PRO A CA 1
ATOM 902 C C . PRO A 1 116 ? 0.357 -2.719 -13.734 1 96.69 116 PRO A C 1
ATOM 904 O O . PRO A 1 116 ? 0.97 -3.621 -13.164 1 96.69 116 PRO A O 1
ATOM 907 N N . ALA A 1 117 ? -0.968 -2.732 -13.93 1 97.19 117 ALA A N 1
ATOM 908 C CA . ALA A 1 117 ? -1.797 -3.883 -13.57 1 97.19 117 ALA A CA 1
ATOM 909 C C . ALA A 1 117 ? -1.524 -5.062 -14.5 1 97.19 117 ALA A C 1
ATOM 911 O O . ALA A 1 117 ? -0.968 -4.891 -15.586 1 97.19 117 ALA A O 1
ATOM 912 N N . GLY A 1 118 ? -1.894 -6.195 -14.117 1 96.81 118 GLY A N 1
ATOM 913 C CA . GLY A 1 118 ? -1.753 -7.441 -14.852 1 96.81 118 GLY A CA 1
ATOM 914 C C . GLY A 1 118 ? -1.714 -8.664 -13.961 1 96.81 118 GLY A C 1
ATOM 915 O O . GLY A 1 118 ? -2.148 -9.75 -14.359 1 96.81 118 GLY A O 1
ATOM 916 N N . PHE A 1 119 ? -1.148 -8.445 -12.805 1 97.69 119 PHE A N 1
ATOM 917 C CA . PHE A 1 119 ? -1.075 -9.523 -11.828 1 97.69 119 PHE A CA 1
ATOM 918 C C . PHE A 1 119 ? -2.471 -10 -11.438 1 97.69 119 PHE A C 1
ATOM 920 O O . PHE A 1 119 ? -2.682 -11.188 -11.203 1 97.69 119 PHE A O 1
ATOM 927 N N . ASP A 1 120 ? -3.396 -9.031 -11.328 1 98.31 120 ASP A N 1
ATOM 928 C CA . ASP A 1 120 ? -4.781 -9.391 -11.039 1 98.31 120 ASP A CA 1
ATOM 929 C C . ASP A 1 120 ? -5.328 -10.359 -12.086 1 98.31 120 ASP A C 1
ATOM 931 O O . ASP A 1 120 ? -5.977 -11.352 -11.742 1 98.31 120 ASP A O 1
ATOM 935 N N . SER A 1 121 ? -5.086 -10.102 -13.359 1 97.62 121 SER A N 1
ATOM 936 C CA . SER A 1 121 ? -5.551 -10.977 -14.43 1 97.62 121 SER A CA 1
ATOM 937 C C . SER A 1 121 ? -4.879 -12.344 -14.367 1 97.62 121 SER A C 1
ATOM 939 O O . SER A 1 121 ? -5.504 -13.359 -14.656 1 97.62 121 SER A O 1
ATOM 941 N N . PHE A 1 122 ? -3.639 -12.375 -14.031 1 98 122 PHE A N 1
ATOM 942 C CA . PHE A 1 122 ? -2.893 -13.609 -13.844 1 98 122 PHE A CA 1
ATOM 943 C C . PHE A 1 122 ? -3.547 -14.477 -12.766 1 98 122 PHE A C 1
ATOM 945 O O . PHE A 1 122 ? -3.748 -15.672 -12.969 1 98 122 PHE A O 1
ATOM 952 N N . ILE A 1 123 ? -3.887 -13.906 -11.641 1 97.88 123 ILE A N 1
ATOM 953 C CA . ILE A 1 123 ? -4.547 -14.594 -10.539 1 97.88 123 ILE A CA 1
ATOM 954 C C . ILE A 1 123 ? -5.902 -15.133 -11.008 1 97.88 123 ILE A C 1
ATOM 956 O O . ILE A 1 123 ? -6.254 -16.281 -10.719 1 97.88 123 ILE A O 1
ATOM 960 N N . LYS A 1 124 ? -6.645 -14.266 -11.711 1 97.81 124 LYS A N 1
ATOM 961 C CA . LYS A 1 124 ? -7.977 -14.656 -12.172 1 97.81 124 LYS A CA 1
ATOM 962 C C . LYS A 1 124 ? -7.906 -15.859 -13.102 1 97.81 124 LYS A C 1
ATOM 964 O O . LYS A 1 124 ? -8.789 -16.719 -13.078 1 97.81 124 LYS A O 1
ATOM 969 N N . GLU A 1 125 ? -6.918 -15.875 -13.859 1 97.25 125 GLU A N 1
ATOM 970 C CA . GLU A 1 125 ? -6.812 -16.938 -14.852 1 97.25 125 GLU A CA 1
ATOM 971 C C . GLU A 1 125 ? -6.43 -18.266 -14.203 1 97.25 125 GLU A C 1
ATOM 973 O O . GLU A 1 125 ? -6.938 -19.328 -14.594 1 97.25 125 GLU A O 1
ATOM 978 N N . LEU A 1 126 ? -5.582 -18.281 -13.195 1 96.12 126 LEU A N 1
ATOM 979 C CA . LEU A 1 126 ? -5.023 -19.516 -12.656 1 96.12 126 LEU A CA 1
ATOM 980 C C . LEU A 1 126 ? -5.664 -19.875 -11.32 1 96.12 126 LEU A C 1
ATOM 982 O O . LEU A 1 126 ? -5.582 -21.016 -10.875 1 96.12 126 LEU A O 1
ATOM 986 N N . GLY A 1 127 ? -6.109 -18.812 -10.633 1 96.69 127 GLY A N 1
ATOM 987 C CA . GLY A 1 127 ? -6.613 -19.031 -9.289 1 96.69 127 GLY A CA 1
ATOM 988 C C . GLY A 1 127 ? -7.949 -19.75 -9.258 1 96.69 127 GLY A C 1
ATOM 989 O O . GLY A 1 127 ? -8.703 -19.719 -10.234 1 96.69 127 GLY A O 1
ATOM 990 N N . LYS A 1 128 ? -8.242 -20.406 -8.211 1 96.62 128 LYS A N 1
ATOM 991 C CA . LYS A 1 128 ? -9.555 -21 -7.938 1 96.62 128 LYS A CA 1
ATOM 992 C C . LYS A 1 128 ? -10.398 -20.078 -7.07 1 96.62 128 LYS A C 1
ATOM 994 O O . LYS A 1 128 ? -10.062 -19.812 -5.914 1 96.62 128 LYS A O 1
ATOM 999 N N . PRO A 1 129 ? -11.531 -19.578 -7.578 1 98.19 129 PRO A N 1
ATOM 1000 C CA . PRO A 1 129 ? -12.375 -18.734 -6.734 1 98.19 129 PRO A CA 1
ATOM 1001 C C . PRO A 1 129 ? -12.852 -19.453 -5.473 1 98.19 129 PRO A C 1
ATOM 1003 O O . PRO A 1 129 ? -13.195 -20.625 -5.52 1 98.19 129 PRO A O 1
ATOM 1006 N N . VAL A 1 130 ? -12.781 -18.766 -4.418 1 98.19 130 VAL A N 1
ATOM 1007 C CA . VAL A 1 130 ? -13.273 -19.297 -3.145 1 98.19 130 VAL A CA 1
ATOM 1008 C C . VAL A 1 130 ? -14.047 -18.203 -2.406 1 98.19 130 VAL A C 1
ATOM 1010 O O . VAL A 1 130 ? -13.969 -17.031 -2.762 1 98.19 130 VAL A O 1
ATOM 1013 N N . ASN A 1 131 ? -14.812 -18.641 -1.359 1 97.69 131 ASN A N 1
ATOM 1014 C CA . ASN A 1 131 ? -15.477 -17.672 -0.508 1 97.69 131 ASN A CA 1
ATOM 1015 C C . ASN A 1 131 ? -14.477 -16.844 0.299 1 97.69 131 ASN A C 1
ATOM 1017 O O . ASN A 1 131 ? -13.391 -17.328 0.632 1 97.69 131 ASN A O 1
ATOM 1021 N N . GLU A 1 132 ? -14.859 -15.633 0.564 1 96.44 132 GLU A N 1
ATOM 1022 C CA . GLU A 1 132 ? -13.945 -14.742 1.271 1 96.44 132 GLU A CA 1
ATOM 1023 C C . GLU A 1 132 ? -13.531 -15.328 2.615 1 96.44 132 GLU A C 1
ATOM 1025 O O . GLU A 1 132 ? -12.438 -15.047 3.111 1 96.44 132 GLU A O 1
ATOM 1030 N N . ASP A 1 133 ? -14.305 -16.234 3.211 1 96.31 133 ASP A N 1
ATOM 1031 C CA . ASP A 1 133 ? -14.023 -16.781 4.535 1 96.31 133 ASP A CA 1
ATOM 1032 C C . ASP A 1 133 ? -13.234 -18.078 4.434 1 96.31 133 ASP A C 1
ATOM 1034 O O . ASP A 1 133 ? -12.859 -18.672 5.453 1 96.31 133 ASP A O 1
ATOM 1038 N N . GLU A 1 134 ? -13.023 -18.5 3.178 1 96.69 134 GLU A N 1
ATOM 1039 C CA . GLU A 1 134 ? -12.281 -19.734 2.986 1 96.69 134 GLU A CA 1
ATOM 1040 C C . GLU A 1 134 ? -10.875 -19.641 3.568 1 96.69 134 GLU A C 1
ATOM 1042 O O . GLU A 1 134 ? -10.219 -18.594 3.439 1 96.69 134 GLU A O 1
ATOM 1047 N N . GLY A 1 135 ? -10.359 -20.719 4.266 1 96.44 135 GLY A N 1
ATOM 1048 C CA . GLY A 1 135 ? -9 -20.75 4.77 1 96.44 135 GLY A CA 1
ATOM 1049 C C . GLY A 1 135 ? -7.965 -20.953 3.678 1 96.44 135 GLY A C 1
ATOM 1050 O O . GLY A 1 135 ? -8.289 -20.875 2.49 1 96.44 135 GLY A O 1
ATOM 1051 N N . LEU A 1 136 ? -6.77 -21.078 4.09 1 96.88 136 LEU A N 1
ATOM 1052 C CA . LEU A 1 136 ? -5.68 -21.344 3.16 1 96.88 136 LEU A CA 1
ATOM 1053 C C . LEU A 1 136 ? -5.895 -22.672 2.436 1 96.88 136 LEU A C 1
ATOM 1055 O O . LEU A 1 136 ? -6.516 -23.578 2.979 1 96.88 136 LEU A O 1
ATOM 1059 N N . PRO A 1 137 ? -5.352 -22.719 1.217 1 93.94 137 PRO A N 1
ATOM 1060 C CA . PRO A 1 137 ? -5.477 -24.016 0.526 1 93.94 137 PRO A CA 1
ATOM 1061 C C . PRO A 1 137 ? -4.688 -25.125 1.206 1 93.94 137 PRO A C 1
ATOM 1063 O O . PRO A 1 137 ? -3.732 -24.859 1.938 1 93.94 137 PRO A O 1
ATOM 1066 N N . LYS A 1 138 ? -5.152 -26.297 0.934 1 87.94 138 LYS A N 1
ATOM 1067 C CA . LYS A 1 138 ? -4.422 -27.453 1.446 1 87.94 138 LYS A CA 1
ATOM 1068 C C . LYS A 1 138 ? -3.039 -27.547 0.805 1 87.94 138 LYS A C 1
ATOM 1070 O O . LYS A 1 138 ? -2.895 -27.359 -0.405 1 87.94 138 LYS A O 1
ATOM 1075 N N . ALA A 1 139 ? -2.115 -27.719 1.636 1 80.12 139 ALA A N 1
ATOM 1076 C CA . ALA A 1 139 ? -0.739 -27.828 1.153 1 80.12 139 ALA A CA 1
ATOM 1077 C C . ALA A 1 139 ? -0.546 -29.078 0.312 1 80.12 139 ALA A C 1
ATOM 1079 O O . ALA A 1 139 ? -0.634 -30.203 0.825 1 80.12 139 ALA A O 1
ATOM 1080 N N . GLU A 1 140 ? -0.623 -28.953 -0.982 1 84.44 140 GLU A N 1
ATOM 1081 C CA . GLU A 1 140 ? -0.302 -30.047 -1.896 1 84.44 140 GLU A CA 1
ATOM 1082 C C . GLU A 1 140 ? 0.709 -29.594 -2.951 1 84.44 140 GLU A C 1
ATOM 1084 O O . GLU A 1 140 ? 0.599 -28.5 -3.502 1 84.44 140 GLU A O 1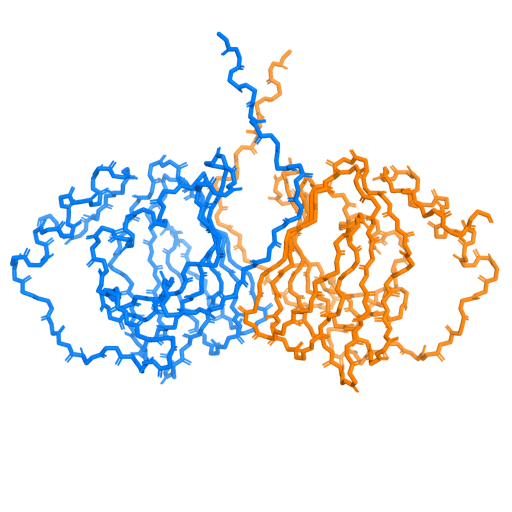
ATOM 1089 N N . PRO A 1 141 ? 1.721 -30.469 -3.084 1 85 141 PRO A N 1
ATOM 1090 C CA . PRO A 1 141 ? 2.633 -30.109 -4.172 1 85 141 PRO A CA 1
ATOM 1091 C C . PRO A 1 141 ? 1.924 -29.984 -5.52 1 85 141 PRO A C 1
ATOM 1093 O O . PRO A 1 141 ? 0.993 -30.734 -5.805 1 85 141 PRO A O 1
ATOM 1096 N N . PRO A 1 142 ? 2.326 -29 -6.238 1 85.44 142 PRO A N 1
ATOM 1097 C CA . PRO A 1 142 ? 1.695 -28.891 -7.555 1 85.44 142 PRO A CA 1
ATOM 1098 C C . PRO A 1 142 ? 2.043 -30.047 -8.477 1 85.44 142 PRO A C 1
ATOM 1100 O O . PRO A 1 142 ? 3.162 -30.562 -8.43 1 85.44 142 PRO A O 1
ATOM 1103 N N . THR A 1 143 ? 1.067 -30.406 -9.344 1 88.62 143 THR A N 1
ATOM 1104 C CA . THR A 1 143 ? 1.32 -31.422 -10.367 1 88.62 143 THR A CA 1
ATOM 1105 C C . THR A 1 143 ? 2.148 -30.844 -11.508 1 88.62 143 THR A C 1
ATOM 1107 O O . THR A 1 143 ? 2.229 -29.625 -11.664 1 88.62 143 THR A O 1
ATOM 1110 N N . PRO A 1 144 ? 2.768 -31.734 -12.266 1 90.94 144 PRO A N 1
ATOM 1111 C CA . PRO A 1 144 ? 3.488 -31.25 -13.445 1 90.94 144 PRO A CA 1
ATOM 1112 C C . PRO A 1 144 ? 2.602 -30.438 -14.391 1 90.94 144 PRO A C 1
ATOM 1114 O O . PRO A 1 144 ? 3.057 -29.453 -14.977 1 90.94 144 PRO A O 1
ATOM 1117 N N . GLU A 1 145 ? 1.388 -30.891 -14.516 1 92.06 145 GLU A N 1
ATOM 1118 C CA . GLU A 1 145 ? 0.449 -30.172 -15.375 1 92.06 145 GLU A CA 1
ATOM 1119 C C . GLU A 1 145 ? 0.166 -28.766 -14.836 1 92.06 145 GLU A C 1
ATOM 1121 O O . GLU A 1 145 ? 0.068 -27.812 -15.602 1 92.06 145 GLU A O 1
ATOM 1126 N N . GLN A 1 146 ? 0.034 -28.656 -13.562 1 87.75 146 GLN A N 1
ATOM 1127 C CA . GLN A 1 146 ? -0.203 -27.359 -12.922 1 87.75 146 GLN A CA 1
ATOM 1128 C C . GLN A 1 146 ? 0.999 -26.438 -13.086 1 87.75 146 GLN A C 1
ATOM 1130 O O . GLN A 1 146 ? 0.837 -25.234 -13.305 1 87.75 146 GLN A O 1
ATOM 1135 N N . MET A 1 147 ? 2.127 -27.016 -12.977 1 90.12 147 MET A N 1
ATOM 1136 C CA . MET A 1 147 ? 3.35 -26.234 -13.133 1 90.12 147 MET A CA 1
ATOM 1137 C C . MET A 1 147 ? 3.494 -25.734 -14.562 1 90.12 147 MET A C 1
ATOM 1139 O O . MET A 1 147 ? 3.908 -24.594 -14.781 1 90.12 147 MET A O 1
ATOM 1143 N N . LYS A 1 148 ? 3.193 -26.609 -15.516 1 92.31 148 LYS A N 1
ATOM 1144 C CA . LYS A 1 148 ? 3.229 -26.219 -16.922 1 92.31 148 LYS A CA 1
ATOM 1145 C C . LYS A 1 148 ? 2.246 -25.078 -17.203 1 92.31 148 LYS A C 1
ATOM 1147 O O . LYS A 1 148 ? 2.582 -24.125 -17.891 1 92.31 148 LYS A O 1
ATOM 1152 N N . GLN A 1 149 ? 1.094 -25.203 -16.688 1 93.38 149 GLN A N 1
ATOM 1153 C CA . GLN A 1 149 ? 0.087 -24.172 -16.844 1 93.38 149 GLN A CA 1
ATOM 1154 C C . GLN A 1 149 ? 0.551 -22.844 -16.234 1 93.38 149 GLN A C 1
ATOM 1156 O O . GLN A 1 149 ? 0.336 -21.781 -16.812 1 93.38 149 GLN A O 1
ATOM 1161 N N . LEU A 1 150 ? 1.129 -22.984 -15.086 1 93.75 150 LEU A N 1
ATOM 1162 C CA . LEU A 1 150 ? 1.656 -21.812 -14.391 1 93.75 150 LEU A CA 1
ATOM 1163 C C . LEU A 1 150 ? 2.66 -21.062 -15.266 1 93.75 150 LEU A C 1
ATOM 1165 O O . LEU A 1 150 ? 2.549 -19.859 -15.461 1 93.75 150 LEU A O 1
ATOM 1169 N N . VAL A 1 151 ? 3.594 -21.719 -15.805 1 94.38 151 VAL A N 1
ATOM 1170 C CA . VAL A 1 151 ? 4.652 -21.141 -16.609 1 94.38 151 VAL A CA 1
ATOM 1171 C C . VAL A 1 151 ? 4.055 -20.516 -17.875 1 94.38 151 VAL A C 1
ATOM 1173 O O . VAL A 1 151 ? 4.383 -19.375 -18.234 1 94.38 151 VAL A O 1
ATOM 1176 N N . GLU A 1 152 ? 3.137 -21.234 -18.531 1 94.81 152 GLU A N 1
ATOM 1177 C CA . GLU A 1 152 ? 2.527 -20.781 -19.766 1 94.81 152 GLU A CA 1
ATOM 1178 C C . GLU A 1 152 ? 1.715 -19.516 -19.547 1 94.81 152 GLU A C 1
ATOM 1180 O O . GLU A 1 152 ? 1.829 -18.562 -20.328 1 94.81 152 GLU A O 1
ATOM 1185 N N . VAL A 1 153 ? 0.924 -19.516 -18.562 1 95.81 153 VAL A N 1
ATOM 1186 C CA . VAL A 1 153 ? 0.07 -18.375 -18.312 1 95.81 153 VAL A CA 1
ATOM 1187 C C . VAL A 1 153 ? 0.923 -17.188 -17.859 1 95.81 153 VAL A C 1
ATOM 1189 O O . VAL A 1 153 ? 0.671 -16.047 -18.25 1 95.81 153 VAL A O 1
ATOM 1192 N N . ALA A 1 154 ? 1.943 -17.438 -17.031 1 95.5 154 ALA A N 1
ATOM 1193 C CA . ALA A 1 154 ? 2.84 -16.391 -16.562 1 95.5 154 ALA A CA 1
ATOM 1194 C C . ALA A 1 154 ? 3.482 -15.648 -17.719 1 95.5 154 ALA A C 1
ATOM 1196 O O . ALA A 1 154 ? 3.602 -14.414 -17.688 1 95.5 154 ALA A O 1
ATOM 1197 N N . GLU A 1 155 ? 3.861 -16.312 -18.703 1 94.44 155 GLU A N 1
ATOM 1198 C CA . GLU A 1 155 ? 4.508 -15.711 -19.875 1 94.44 155 GLU A CA 1
ATOM 1199 C C . GLU A 1 155 ? 3.572 -14.742 -20.594 1 94.44 155 GLU A C 1
ATOM 1201 O O . GLU A 1 155 ? 4.012 -13.703 -21.078 1 94.44 155 GLU A O 1
ATOM 1206 N N . LYS A 1 156 ? 2.266 -15.094 -20.609 1 94.56 156 LYS A N 1
ATOM 1207 C CA . LYS A 1 156 ? 1.272 -14.211 -21.219 1 94.56 156 LYS A CA 1
ATOM 1208 C C . LYS A 1 156 ? 1.225 -12.859 -20.516 1 94.56 156 LYS A C 1
ATOM 1210 O O . LYS A 1 156 ? 0.861 -11.852 -21.125 1 94.56 156 LYS A O 1
ATOM 1215 N N . PHE A 1 157 ? 1.625 -12.859 -19.344 1 94.94 157 PHE A N 1
ATOM 1216 C CA . PHE A 1 157 ? 1.493 -11.641 -18.547 1 94.94 157 PHE A CA 1
ATOM 1217 C C . PHE A 1 157 ? 2.855 -11.008 -18.297 1 94.94 157 PHE A C 1
ATOM 1219 O O . PHE A 1 157 ? 2.996 -10.141 -17.422 1 94.94 157 PHE A O 1
ATOM 1226 N N . GLY A 1 158 ? 3.869 -11.43 -18.984 1 95.38 158 GLY A N 1
ATOM 1227 C CA . GLY A 1 158 ? 5.184 -10.82 -18.891 1 95.38 158 GLY A CA 1
ATOM 1228 C C . GLY A 1 158 ? 5.977 -11.273 -17.688 1 95.38 158 GLY A C 1
ATOM 1229 O O . GLY A 1 158 ? 6.859 -10.555 -17.203 1 95.38 158 GLY A O 1
ATOM 1230 N N . MET A 1 159 ? 5.641 -12.367 -17.125 1 95.38 159 MET A N 1
ATOM 1231 C CA . MET A 1 159 ? 6.379 -12.953 -16 1 95.38 159 MET A CA 1
ATOM 1232 C C . MET A 1 159 ? 7.156 -14.188 -16.453 1 95.38 159 MET A C 1
ATOM 1234 O O . MET A 1 159 ? 6.664 -14.969 -17.281 1 95.38 159 MET A O 1
ATOM 1238 N N . ASN A 1 160 ? 8.328 -14.281 -15.922 1 95.38 160 ASN A N 1
ATOM 1239 C CA . ASN A 1 160 ? 9.188 -15.422 -16.25 1 95.38 160 ASN A CA 1
ATOM 1240 C C . ASN A 1 160 ? 9.695 -16.109 -14.984 1 95.38 160 ASN A C 1
ATOM 1242 O O . ASN A 1 160 ? 10.43 -15.5 -14.195 1 95.38 160 ASN A O 1
ATOM 1246 N N . PHE A 1 161 ? 9.281 -17.344 -14.781 1 93.88 161 PHE A N 1
ATOM 1247 C CA . PHE A 1 161 ? 9.789 -18.141 -13.672 1 93.88 161 PHE A CA 1
ATOM 1248 C C . PHE A 1 161 ? 11.148 -18.734 -14.016 1 93.88 161 PHE A C 1
ATOM 1250 O O . PHE A 1 161 ? 11.242 -19.656 -14.836 1 93.88 161 PHE A O 1
ATOM 1257 N N . THR A 1 162 ? 12.141 -18.312 -13.375 1 86.75 162 THR A N 1
AT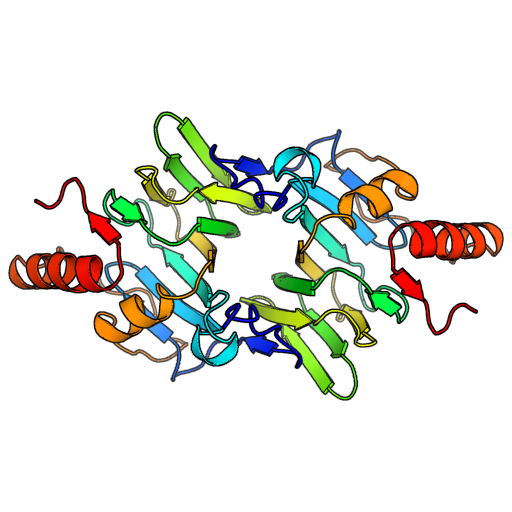OM 1258 C CA . THR A 1 162 ? 13.516 -18.562 -13.797 1 86.75 162 THR A CA 1
ATOM 1259 C C . THR A 1 162 ? 13.961 -19.969 -13.414 1 86.75 162 THR A C 1
ATOM 1261 O O . THR A 1 162 ? 14.898 -20.516 -14.008 1 86.75 162 THR A O 1
ATOM 1264 N N . ASP A 1 163 ? 13.312 -20.547 -12.461 1 83.62 163 ASP A N 1
ATOM 1265 C CA . ASP A 1 163 ? 13.797 -21.828 -11.961 1 83.62 163 ASP A CA 1
ATOM 1266 C C . ASP A 1 163 ? 12.844 -22.953 -12.344 1 83.62 163 ASP A C 1
ATOM 1268 O O . ASP A 1 163 ? 13.039 -24.109 -11.93 1 83.62 163 ASP A O 1
ATOM 1272 N N . LEU A 1 164 ? 11.75 -22.656 -12.922 1 74.81 164 LEU A N 1
ATOM 1273 C CA . LEU A 1 164 ? 10.773 -23.672 -13.297 1 74.81 164 LEU A CA 1
ATOM 1274 C C . LEU A 1 164 ? 10.875 -24 -14.781 1 74.81 164 LEU A C 1
ATOM 1276 O O . LEU A 1 164 ? 10.188 -24.906 -15.273 1 74.81 164 LEU A O 1
ATOM 1280 N N . LYS A 1 165 ? 12.109 -23.797 -15.422 1 60.34 165 LYS A N 1
ATOM 1281 C CA . LYS A 1 165 ? 12.219 -24.203 -16.812 1 60.34 165 LYS A CA 1
ATOM 1282 C C . LYS A 1 165 ? 12.281 -25.719 -16.953 1 60.34 165 LYS A C 1
ATOM 1284 O O . LYS A 1 165 ? 12.844 -26.391 -16.094 1 60.34 165 LYS A O 1
ATOM 1289 N N . MET B 1 1 ? 13.227 17.812 -22.891 1 24.77 1 MET B N 1
ATOM 1290 C CA . MET B 1 1 ? 13.766 16.562 -22.375 1 24.77 1 MET B CA 1
ATOM 1291 C C . MET B 1 1 ? 12.656 15.703 -21.781 1 24.77 1 MET B C 1
ATOM 1293 O O . MET B 1 1 ? 11.812 16.203 -21.031 1 24.77 1 MET B O 1
ATOM 1297 N N . THR B 1 2 ? 12.086 14.836 -22.484 1 33.62 2 THR B N 1
ATOM 1298 C CA . THR B 1 2 ? 11.062 13.93 -21.984 1 33.62 2 THR B CA 1
ATOM 1299 C C . THR B 1 2 ? 11.398 13.461 -20.578 1 33.62 2 THR B C 1
ATOM 1301 O O . THR B 1 2 ? 12.461 12.883 -20.344 1 33.62 2 THR B O 1
ATOM 1304 N N . ILE B 1 3 ? 11.195 14.117 -19.578 1 36.62 3 ILE B N 1
ATOM 1305 C CA . ILE B 1 3 ? 11.523 13.773 -18.188 1 36.62 3 ILE B CA 1
ATOM 1306 C C . ILE B 1 3 ? 11.289 12.289 -17.953 1 36.62 3 ILE B C 1
ATOM 1308 O O . ILE B 1 3 ? 10.156 11.805 -18.078 1 36.62 3 ILE B O 1
ATOM 1312 N N . SER B 1 4 ? 12.156 11.531 -18.422 1 39.5 4 SER B N 1
ATOM 1313 C CA . SER B 1 4 ? 12.203 10.086 -18.266 1 39.5 4 SER B CA 1
ATOM 1314 C C . SER B 1 4 ? 11.734 9.664 -16.875 1 39.5 4 SER B C 1
ATOM 1316 O O . SER B 1 4 ? 12.273 10.133 -15.867 1 39.5 4 SER B O 1
ATOM 1318 N N . LYS B 1 5 ? 10.508 9.523 -16.703 1 51.41 5 LYS B N 1
ATOM 1319 C CA . LYS B 1 5 ? 10.008 9.039 -15.422 1 51.41 5 LYS B CA 1
ATOM 1320 C C . LYS B 1 5 ? 10.992 8.055 -14.789 1 51.41 5 LYS B C 1
ATOM 1322 O O . LYS B 1 5 ? 11.281 7 -15.367 1 51.41 5 LYS B O 1
ATOM 1327 N N . GLN B 1 6 ? 12.094 8.625 -14.086 1 62.25 6 GLN B N 1
ATOM 1328 C CA . GLN B 1 6 ? 13.148 7.852 -13.445 1 62.25 6 GLN B CA 1
ATOM 1329 C C . GLN B 1 6 ? 12.57 6.652 -12.703 1 62.25 6 GLN B C 1
ATOM 1331 O O . GLN B 1 6 ? 11.727 6.812 -11.82 1 62.25 6 GLN B O 1
ATOM 1336 N N . VAL B 1 7 ? 12.719 5.477 -13.375 1 79.06 7 VAL B N 1
ATOM 1337 C CA . VAL B 1 7 ? 12.328 4.152 -12.906 1 79.06 7 VAL B CA 1
ATOM 1338 C C . VAL B 1 7 ? 13.188 3.76 -11.703 1 79.06 7 VAL B C 1
ATOM 1340 O O . VAL B 1 7 ? 14.367 4.125 -11.633 1 79.06 7 VAL B O 1
ATOM 1343 N N . ILE B 1 8 ? 12.562 3.338 -10.602 1 88.69 8 ILE B N 1
ATOM 1344 C CA . ILE B 1 8 ? 13.258 2.746 -9.461 1 88.69 8 ILE B CA 1
ATOM 1345 C C . ILE B 1 8 ? 13.945 1.453 -9.898 1 88.69 8 ILE B C 1
ATOM 1347 O O . ILE B 1 8 ? 13.289 0.513 -10.344 1 88.69 8 ILE B O 1
ATOM 1351 N N . THR B 1 9 ? 15.281 1.423 -9.758 1 91.69 9 THR B N 1
ATOM 1352 C CA . THR B 1 9 ? 16 0.29 -10.336 1 91.69 9 THR B CA 1
ATOM 1353 C C . THR B 1 9 ? 16.562 -0.608 -9.234 1 91.69 9 THR B C 1
ATOM 1355 O O . THR B 1 9 ? 17.078 -1.69 -9.516 1 91.69 9 THR B O 1
ATOM 1358 N N . LYS B 1 10 ? 16.562 -0.127 -8.023 1 95 10 LYS B N 1
ATOM 1359 C CA . LYS B 1 10 ? 17.016 -0.917 -6.883 1 95 10 LYS B CA 1
ATOM 1360 C C . LYS B 1 10 ? 15.867 -1.19 -5.914 1 95 10 LYS B C 1
ATOM 1362 O O . LYS B 1 10 ? 14.969 -0.365 -5.762 1 95 10 LYS B O 1
ATOM 1367 N N . PRO B 1 11 ? 15.977 -2.34 -5.242 1 98.06 11 PRO B N 1
ATOM 1368 C CA . PRO B 1 11 ? 14.938 -2.584 -4.234 1 98.06 11 PRO B CA 1
ATOM 1369 C C . PRO B 1 11 ? 14.961 -1.564 -3.1 1 98.06 11 PRO B C 1
ATOM 1371 O O . PRO B 1 11 ? 16.016 -0.972 -2.822 1 98.06 11 PRO B O 1
ATOM 1374 N N . LEU B 1 12 ? 13.852 -1.329 -2.525 1 98.56 12 LEU B N 1
ATOM 1375 C CA . LEU B 1 12 ? 13.734 -0.469 -1.352 1 98.56 12 LEU B CA 1
ATOM 1376 C C . LEU B 1 12 ? 13.172 -1.242 -0.164 1 98.56 12 LEU B C 1
ATOM 1378 O O . LEU B 1 12 ? 12.305 -2.098 -0.33 1 98.56 12 LEU B O 1
ATOM 1382 N N . HIS B 1 13 ? 13.695 -0.961 0.996 1 98.75 13 HIS B N 1
ATOM 1383 C CA . HIS B 1 13 ? 13.18 -1.449 2.27 1 98.75 13 HIS B CA 1
ATOM 1384 C C . HIS B 1 13 ? 12.906 -0.299 3.234 1 98.75 13 HIS B C 1
ATOM 1386 O O . HIS B 1 13 ? 13.828 0.441 3.594 1 98.75 13 HIS B O 1
ATOM 1392 N N . GLY B 1 14 ? 11.586 -0.14 3.537 1 98.75 14 GLY B N 1
ATOM 1393 C CA . GLY B 1 14 ? 11.219 0.871 4.516 1 98.75 14 GLY B CA 1
ATOM 1394 C C . GLY B 1 14 ? 10.867 0.288 5.871 1 98.75 14 GLY B C 1
ATOM 1395 O O . GLY B 1 14 ? 9.922 -0.493 5.988 1 98.75 14 GLY B O 1
ATOM 1396 N N . THR B 1 15 ? 11.57 0.701 6.891 1 98.56 15 THR B N 1
ATOM 1397 C CA . THR B 1 15 ? 11.32 0.301 8.273 1 98.56 15 THR B CA 1
ATOM 1398 C C . THR B 1 15 ? 11.328 1.516 9.195 1 98.56 15 THR B C 1
ATOM 1400 O O . THR B 1 15 ? 11.992 2.512 8.914 1 98.56 15 THR B O 1
ATOM 1403 N N . ALA B 1 16 ? 10.555 1.374 10.273 1 98.5 16 ALA B N 1
ATOM 1404 C CA . ALA B 1 16 ? 10.516 2.465 11.242 1 98.5 16 ALA B CA 1
ATOM 1405 C C . ALA B 1 16 ? 11.844 2.582 11.992 1 98.5 16 ALA B C 1
ATOM 1407 O O . ALA B 1 16 ? 12.445 1.569 12.352 1 98.5 16 ALA B O 1
ATOM 1408 N N . ASN B 1 17 ? 12.289 3.75 12.164 1 97.81 17 ASN B N 1
ATOM 1409 C CA . ASN B 1 17 ? 13.422 4.062 13.023 1 97.81 17 ASN B CA 1
ATOM 1410 C C . ASN B 1 17 ? 13.328 5.477 13.594 1 97.81 17 ASN B C 1
ATOM 1412 O O . ASN B 1 17 ? 12.352 6.184 13.336 1 97.81 17 ASN B O 1
ATOM 1416 N N . ASP B 1 18 ? 14.32 5.895 14.383 1 97.19 18 ASP B N 1
ATOM 1417 C CA . ASP B 1 18 ? 14.25 7.164 15.102 1 97.19 18 ASP B CA 1
ATOM 1418 C C . ASP B 1 18 ? 14.414 8.344 14.141 1 97.19 18 ASP B C 1
ATOM 1420 O O . ASP B 1 18 ? 14.094 9.484 14.492 1 97.19 18 ASP B O 1
ATOM 1424 N N . GLN B 1 19 ? 14.852 8.102 12.961 1 97.44 19 GLN B N 1
ATOM 1425 C CA . GLN B 1 19 ? 15.18 9.203 12.055 1 97.44 19 GLN B CA 1
ATOM 1426 C C . GLN B 1 19 ? 14.039 9.453 11.07 1 97.44 19 GLN B C 1
ATOM 1428 O O . GLN B 1 19 ? 14.086 10.406 10.289 1 97.44 19 GLN B O 1
ATOM 1433 N N . ASN B 1 20 ? 13 8.617 11.117 1 98.69 20 ASN B N 1
ATOM 1434 C CA . ASN B 1 20 ? 11.969 8.742 10.094 1 98.69 20 ASN B CA 1
ATOM 1435 C C . ASN B 1 20 ? 10.57 8.758 10.703 1 98.69 20 ASN B C 1
ATOM 1437 O O . ASN B 1 20 ? 9.586 8.477 10.016 1 98.69 20 ASN B O 1
ATOM 1441 N N . THR B 1 21 ? 10.477 8.969 12.008 1 98.88 21 THR B N 1
ATOM 1442 C CA . THR B 1 21 ? 9.195 8.984 12.711 1 98.88 21 THR B CA 1
ATOM 1443 C C . THR B 1 21 ? 8.898 10.383 13.25 1 98.88 21 THR B C 1
ATOM 1445 O O . THR B 1 21 ? 9.789 11.062 13.766 1 98.88 21 THR B O 1
ATOM 1448 N N . TYR B 1 22 ? 7.629 10.82 13.133 1 98.62 22 TYR B N 1
ATOM 1449 C CA . TYR B 1 22 ? 7.227 12.18 13.477 1 98.62 22 TYR B CA 1
ATOM 1450 C C . TYR B 1 22 ? 5.879 12.18 14.188 1 98.62 22 TYR B C 1
ATOM 1452 O O . TYR B 1 22 ? 4.996 11.383 13.867 1 98.62 22 TYR B O 1
ATOM 1460 N N . HIS B 1 23 ? 5.789 13.047 15.164 1 97.62 23 HIS B N 1
ATOM 1461 C CA . HIS B 1 23 ? 4.461 13.562 15.461 1 97.62 23 HIS B CA 1
ATOM 1462 C C . HIS B 1 23 ? 4.039 14.617 14.445 1 97.62 23 HIS B C 1
ATOM 1464 O O . HIS B 1 23 ? 4.762 15.586 14.211 1 97.62 23 HIS B O 1
ATOM 1470 N N . PHE B 1 24 ? 2.949 14.414 13.805 1 96.12 24 PHE B N 1
ATOM 1471 C CA . PHE B 1 24 ? 2.4 15.273 12.766 1 96.12 24 PHE B CA 1
ATOM 1472 C C . PHE B 1 24 ? 0.915 15.523 13 1 96.12 24 PHE B C 1
ATOM 1474 O O . PHE B 1 24 ? 0.095 14.617 12.828 1 96.12 24 PHE B O 1
ATOM 1481 N N . MET B 1 25 ? 0.538 16.719 13.305 1 90.31 25 MET B N 1
ATOM 1482 C CA . MET B 1 25 ? -0.794 17.031 13.812 1 90.31 25 MET B CA 1
ATOM 1483 C C . MET B 1 25 ? -1.152 16.125 14.984 1 90.31 25 MET B C 1
ATOM 1485 O O . MET B 1 25 ? -0.414 16.062 15.969 1 90.31 25 MET B O 1
ATOM 1489 N N . GLN B 1 26 ? -2.275 15.422 14.867 1 92.81 26 GLN B N 1
ATOM 1490 C CA . GLN B 1 26 ? -2.691 14.586 15.992 1 92.81 26 GLN B CA 1
ATOM 1491 C C . GLN B 1 26 ? -2.234 13.141 15.805 1 92.81 26 GLN B C 1
ATOM 1493 O O . GLN B 1 26 ? -2.553 12.273 16.625 1 92.81 26 GLN B O 1
ATOM 1498 N N . GLU B 1 27 ? -1.479 12.938 14.797 1 96.44 27 GLU B N 1
ATOM 1499 C CA . GLU B 1 27 ? -1.132 11.562 14.469 1 96.44 27 GLU B CA 1
ATOM 1500 C C . GLU B 1 27 ? 0.365 11.312 14.633 1 96.44 27 GLU B C 1
ATOM 1502 O O . GLU B 1 27 ? 1.135 12.25 14.844 1 96.44 27 GLU B O 1
ATOM 1507 N N . LYS B 1 28 ? 0.786 10.055 14.766 1 98.12 28 LYS B N 1
ATOM 1508 C CA . LYS B 1 28 ? 2.166 9.617 14.578 1 98.12 28 LYS B CA 1
ATOM 1509 C C . LYS B 1 28 ? 2.379 9.062 13.172 1 98.12 28 LYS B C 1
ATOM 1511 O O . LYS B 1 28 ? 1.625 8.195 12.719 1 98.12 28 LYS B O 1
ATOM 1516 N N . THR B 1 29 ? 3.365 9.594 12.508 1 98.62 29 THR B N 1
ATOM 1517 C CA . THR B 1 29 ? 3.627 9.203 11.133 1 98.62 29 THR B CA 1
ATOM 1518 C C . THR B 1 29 ? 5.078 8.766 10.961 1 98.62 29 THR B C 1
ATOM 1520 O O . THR B 1 29 ? 5.988 9.375 11.523 1 98.62 29 THR B O 1
ATOM 1523 N N . THR B 1 30 ? 5.305 7.66 10.297 1 98.88 30 THR B N 1
ATOM 1524 C CA . THR B 1 30 ? 6.621 7.148 9.945 1 98.88 30 THR B CA 1
ATOM 1525 C C . THR B 1 30 ? 6.816 7.156 8.43 1 98.88 30 THR B C 1
ATOM 1527 O O . THR B 1 30 ? 6.043 6.539 7.695 1 98.88 30 THR B O 1
ATOM 1530 N N . ILE B 1 31 ? 7.812 7.906 7.91 1 98.94 31 ILE B N 1
ATOM 1531 C CA . ILE B 1 31 ? 8.125 7.922 6.484 1 98.94 31 ILE B CA 1
ATOM 1532 C C . ILE B 1 31 ? 8.953 6.691 6.125 1 98.94 31 ILE B C 1
ATOM 1534 O O . ILE B 1 31 ? 10.172 6.676 6.324 1 98.94 31 ILE B O 1
ATOM 1538 N N . LEU B 1 32 ? 8.367 5.734 5.566 1 98.94 32 LEU B N 1
ATOM 1539 C CA . LEU B 1 32 ? 9.039 4.48 5.246 1 98.94 32 LEU B CA 1
ATOM 1540 C C . LEU B 1 32 ? 9.891 4.629 3.99 1 98.94 32 LEU B C 1
ATOM 1542 O O . LEU B 1 32 ? 11 4.102 3.922 1 98.94 32 LEU B O 1
ATOM 1546 N N . VAL B 1 33 ? 9.336 5.27 2.973 1 98.69 33 VAL B N 1
ATOM 1547 C CA . VAL B 1 33 ? 10.031 5.617 1.734 1 98.69 33 VAL B CA 1
ATOM 1548 C C . VAL B 1 33 ? 9.734 7.07 1.367 1 98.69 33 VAL B C 1
ATOM 1550 O O . VAL B 1 33 ? 8.578 7.496 1.374 1 98.69 33 VAL B O 1
ATOM 1553 N N . SER B 1 34 ? 10.812 7.773 1.108 1 98.31 34 SER B N 1
ATOM 1554 C CA . SER B 1 34 ? 10.648 9.18 0.742 1 98.31 34 SER B CA 1
ATOM 1555 C C . SER B 1 34 ? 10.75 9.375 -0.767 1 98.31 34 SER B C 1
ATOM 1557 O O . SER B 1 34 ? 11.234 8.484 -1.479 1 98.31 34 SER B O 1
ATOM 1559 N N . GLY B 1 35 ? 10.32 10.547 -1.19 1 97.62 35 GLY B N 1
ATOM 1560 C CA . GLY B 1 35 ? 10.477 10.914 -2.588 1 97.62 35 GLY B CA 1
ATOM 1561 C C . GLY B 1 35 ? 11.922 10.906 -3.051 1 97.62 35 GLY B C 1
ATOM 1562 O O . GLY B 1 35 ? 12.203 10.641 -4.223 1 97.62 35 GLY B O 1
ATOM 1563 N N . ASP B 1 36 ? 12.898 11.156 -2.131 1 96.38 36 ASP B N 1
ATOM 1564 C CA . ASP B 1 36 ? 14.32 11.133 -2.473 1 96.38 36 ASP B CA 1
ATOM 1565 C C . ASP B 1 36 ? 14.75 9.734 -2.916 1 96.38 36 ASP B C 1
ATOM 1567 O O . ASP B 1 36 ? 15.641 9.594 -3.762 1 96.38 36 ASP B O 1
ATOM 1571 N N . GLN B 1 37 ? 14.094 8.742 -2.395 1 96.88 37 GLN B N 1
ATOM 1572 C CA . GLN B 1 37 ? 14.461 7.359 -2.676 1 96.88 37 GLN B CA 1
ATOM 1573 C C . GLN B 1 37 ? 13.773 6.855 -3.941 1 96.88 37 GLN B C 1
ATOM 1575 O O . GLN B 1 37 ? 14.164 5.832 -4.504 1 96.88 37 GLN B O 1
ATOM 1580 N N . THR B 1 38 ? 12.719 7.547 -4.379 1 97.06 38 THR B N 1
ATOM 1581 C CA . THR B 1 38 ? 11.922 7.047 -5.492 1 97.06 38 THR B CA 1
ATOM 1582 C C . THR B 1 38 ? 12.031 7.977 -6.699 1 97.06 38 THR B C 1
ATOM 1584 O O . THR B 1 38 ? 11.242 7.875 -7.641 1 97.06 38 THR B O 1
ATOM 1587 N N . ASN B 1 39 ? 12.984 8.945 -6.637 1 94.88 39 ASN B N 1
ATOM 1588 C CA . ASN B 1 39 ? 13.117 9.969 -7.668 1 94.88 39 ASN B CA 1
ATOM 1589 C C . ASN B 1 39 ? 11.828 10.758 -7.852 1 94.88 39 ASN B C 1
ATOM 1591 O O . ASN B 1 39 ? 11.414 11.031 -8.977 1 94.88 39 ASN B O 1
ATOM 1595 N N . GLY B 1 40 ? 11.117 10.883 -6.742 1 96.25 40 GLY B N 1
ATOM 1596 C CA . GLY B 1 40 ? 9.922 11.711 -6.715 1 96.25 40 GLY B CA 1
ATOM 1597 C C . GLY B 1 40 ? 8.672 10.969 -7.145 1 96.25 40 GLY B C 1
ATOM 1598 O O . GLY B 1 40 ? 7.574 11.539 -7.141 1 96.25 40 GLY B O 1
ATOM 1599 N N . ALA B 1 41 ? 8.758 9.711 -7.496 1 96.06 41 ALA B N 1
ATOM 1600 C CA . ALA B 1 41 ? 7.629 8.969 -8.047 1 96.06 41 ALA B CA 1
ATOM 1601 C C . ALA B 1 41 ? 6.527 8.789 -7.008 1 96.06 41 ALA B C 1
ATOM 1603 O O . ALA B 1 41 ? 5.34 8.914 -7.324 1 96.06 41 ALA B O 1
ATOM 1604 N N . TYR B 1 42 ? 6.918 8.461 -5.809 1 97.56 42 TYR B N 1
ATOM 1605 C CA . TYR B 1 42 ? 5.961 8.289 -4.723 1 97.56 42 TYR B CA 1
ATOM 1606 C C . TYR B 1 42 ? 6.656 8.328 -3.369 1 97.56 42 TYR B C 1
ATOM 1608 O O . TYR B 1 42 ? 7.891 8.305 -3.297 1 97.56 42 TYR B O 1
ATOM 1616 N N . CYS B 1 43 ? 5.953 8.469 -2.309 1 98.56 43 CYS B N 1
ATOM 1617 C CA . CYS B 1 43 ? 6.406 8.188 -0.95 1 98.56 43 CYS B CA 1
ATOM 1618 C C . CYS B 1 43 ? 5.434 7.266 -0.23 1 98.56 43 CYS B C 1
ATOM 1620 O O . CYS B 1 43 ? 4.273 7.137 -0.633 1 98.56 43 CYS B O 1
ATOM 1622 N N . VAL B 1 44 ? 5.922 6.566 0.789 1 98.94 44 VAL B N 1
ATOM 1623 C CA . VAL B 1 44 ? 5.113 5.676 1.614 1 98.94 44 VAL B CA 1
ATOM 1624 C C . VAL B 1 44 ? 5.266 6.055 3.086 1 98.94 44 VAL B C 1
ATOM 1626 O O . VAL B 1 44 ? 6.383 6.176 3.59 1 98.94 44 VAL B O 1
ATOM 1629 N N . VAL B 1 45 ? 4.117 6.188 3.695 1 98.88 45 VAL B N 1
ATOM 1630 C CA . VAL B 1 45 ? 4.074 6.57 5.102 1 98.88 45 VAL B CA 1
ATOM 1631 C C . VAL B 1 45 ? 3.174 5.609 5.875 1 98.88 45 VAL B C 1
ATOM 1633 O O . VAL B 1 45 ? 2.148 5.16 5.355 1 98.88 45 VAL B O 1
ATOM 1636 N N . LYS B 1 46 ? 3.604 5.25 7.074 1 98.88 46 LYS B N 1
ATOM 1637 C CA . LYS B 1 46 ? 2.717 4.582 8.023 1 98.88 46 LYS B CA 1
ATOM 1638 C C . LYS B 1 46 ? 2.111 5.578 9.008 1 98.88 46 LYS B C 1
ATOM 1640 O O . LYS B 1 46 ? 2.832 6.359 9.625 1 98.88 46 LYS B O 1
ATOM 1645 N N . VAL B 1 47 ? 0.835 5.539 9.148 1 98.75 47 VAL B N 1
ATOM 1646 C CA . VAL B 1 47 ? 0.11 6.5 9.969 1 98.75 47 VAL B CA 1
ATOM 1647 C C . VAL B 1 47 ? -0.586 5.773 11.117 1 98.75 47 VAL B C 1
ATOM 1649 O O . VAL B 1 47 ? -1.223 4.738 10.914 1 98.75 47 VAL B O 1
ATOM 1652 N N . GLN B 1 48 ? -0.409 6.223 12.25 1 98.44 48 GLN B N 1
ATOM 1653 C CA . GLN B 1 48 ? -1.2 5.871 13.43 1 98.44 48 GLN B CA 1
ATOM 1654 C C . GLN B 1 48 ? -2.098 7.031 13.852 1 98.44 48 GLN B C 1
ATOM 1656 O O . GLN B 1 48 ? -1.607 8.109 14.18 1 98.44 48 GLN B O 1
ATOM 1661 N N . GLU B 1 49 ? -3.352 6.84 13.82 1 97.75 49 GLU B N 1
ATOM 1662 C CA . GLU B 1 49 ? -4.355 7.875 14.055 1 97.75 49 GLU B CA 1
ATOM 1663 C C . GLU B 1 49 ? -5.105 7.625 15.359 1 97.75 49 GLU B C 1
ATOM 1665 O O . GLU B 1 49 ? -5.594 6.516 15.602 1 97.75 49 GLU B O 1
ATOM 1670 N N . PRO B 1 50 ? -5.188 8.648 16.281 1 97.38 50 PRO B N 1
ATOM 1671 C CA . PRO B 1 50 ? -6.023 8.469 17.469 1 97.38 50 PRO B CA 1
ATOM 1672 C C . PRO B 1 50 ? -7.508 8.336 17.141 1 97.38 50 PRO B C 1
ATOM 1674 O O . PRO B 1 50 ? -7.926 8.68 16.031 1 97.38 50 PRO B O 1
ATOM 1677 N N . PRO B 1 51 ? -8.273 7.781 18.156 1 97.38 51 PRO B N 1
ATOM 1678 C CA . PRO B 1 51 ? -9.703 7.598 17.922 1 97.38 51 PRO B CA 1
ATOM 1679 C C . PRO B 1 51 ? -10.414 8.906 17.578 1 97.38 51 PRO B C 1
ATOM 1681 O O . PRO B 1 51 ? -10.141 9.945 18.172 1 97.38 51 PRO B O 1
ATOM 1684 N N . LYS B 1 52 ? -11.289 8.805 16.516 1 96.94 52 LYS B N 1
ATOM 1685 C CA . LYS B 1 52 ? -12.234 9.844 16.141 1 96.94 52 LYS B CA 1
ATOM 1686 C C . LYS B 1 52 ? -11.516 11.07 15.594 1 96.94 52 LYS B C 1
ATOM 1688 O O . LYS B 1 52 ? -12.07 12.172 15.586 1 96.94 52 LYS B O 1
ATOM 1693 N N . MET B 1 53 ? -10.297 10.922 15.18 1 95.56 53 MET B N 1
ATOM 1694 C CA . MET B 1 53 ? -9.523 12.039 14.648 1 95.56 53 MET B CA 1
ATOM 1695 C C . MET B 1 53 ? -9.164 11.805 13.188 1 95.56 53 MET B C 1
ATOM 1697 O O . MET B 1 53 ? -9.344 10.703 12.664 1 95.56 53 MET B O 1
ATOM 1701 N N . GLY B 1 54 ? -8.656 12.805 12.508 1 95.81 54 GLY B N 1
ATOM 1702 C CA . GLY B 1 54 ? -8.219 12.836 11.125 1 95.81 54 GLY B CA 1
ATOM 1703 C C . GLY B 1 54 ? -7.824 14.219 10.656 1 95.81 54 GLY B C 1
ATOM 1704 O O . GLY B 1 54 ? -7.98 15.195 11.391 1 95.81 54 GLY B O 1
ATOM 1705 N N . PRO B 1 55 ? -7.258 14.234 9.477 1 95.56 55 PRO B N 1
ATOM 1706 C CA . PRO B 1 55 ? -6.898 15.547 8.938 1 95.56 55 PRO B CA 1
ATOM 1707 C C . PRO B 1 55 ? -8.125 16.406 8.602 1 95.56 55 PRO B C 1
ATOM 1709 O O . PRO B 1 55 ? -9.211 15.859 8.367 1 95.56 55 PRO B O 1
ATOM 1712 N N . PRO B 1 56 ? -7.93 17.719 8.602 1 94.06 56 PRO B N 1
ATOM 1713 C CA . PRO B 1 56 ? -9 18.547 8.039 1 94.06 56 PRO B CA 1
ATOM 1714 C C . PRO B 1 56 ? -9.234 18.281 6.551 1 94.06 56 PRO B C 1
ATOM 1716 O O . PRO B 1 56 ? -8.336 17.797 5.855 1 94.06 56 PRO B O 1
ATOM 1719 N N . PRO B 1 57 ? -10.445 18.609 6.07 1 96.69 57 PRO B N 1
ATOM 1720 C CA . PRO B 1 57 ? -10.711 18.469 4.637 1 96.69 57 PRO B CA 1
ATOM 1721 C C . PRO B 1 57 ? -9.711 19.234 3.775 1 96.69 57 PRO B C 1
ATOM 1723 O O . PRO B 1 57 ? -9.344 20.359 4.105 1 96.69 57 PRO B O 1
ATOM 1726 N N . HIS B 1 58 ? -9.25 18.625 2.637 1 97.5 58 HIS B N 1
ATOM 1727 C CA . HIS B 1 58 ? -8.234 19.234 1.79 1 97.5 58 HIS B CA 1
ATOM 1728 C C . HIS B 1 58 ? -8.281 18.672 0.375 1 97.5 58 HIS B C 1
ATOM 1730 O O . HIS B 1 58 ? -9.023 17.719 0.105 1 97.5 58 HIS B O 1
ATOM 1736 N N . ILE B 1 59 ? -7.605 19.312 -0.54 1 97.62 59 ILE B N 1
ATOM 1737 C CA . ILE B 1 59 ? -7.422 18.906 -1.932 1 97.62 59 ILE B CA 1
ATOM 1738 C C . ILE B 1 59 ? -5.934 18.797 -2.246 1 97.62 59 ILE B C 1
ATOM 1740 O O . ILE B 1 59 ? -5.148 19.672 -1.874 1 97.62 59 ILE B O 1
ATOM 1744 N N . HIS B 1 60 ? -5.559 17.641 -2.74 1 97.56 60 HIS B N 1
ATOM 1745 C CA . HIS B 1 60 ? -4.234 17.531 -3.346 1 97.56 60 HIS B CA 1
ATOM 1746 C C . HIS B 1 60 ? -4.27 17.938 -4.816 1 97.56 60 HIS B C 1
ATOM 1748 O O . HIS B 1 60 ? -5.012 17.359 -5.609 1 97.56 60 HIS B O 1
ATOM 1754 N N . ALA B 1 61 ? -3.375 18.859 -5.223 1 96.19 61 ALA B N 1
ATOM 1755 C CA . ALA B 1 61 ? -3.32 19.281 -6.617 1 96.19 61 ALA B CA 1
ATOM 1756 C C . ALA B 1 61 ? -2.504 18.297 -7.461 1 96.19 61 ALA B C 1
ATOM 1758 O O . ALA B 1 61 ? -2.746 18.156 -8.656 1 96.19 61 ALA B O 1
ATOM 1759 N N . ASN B 1 62 ? -1.62 17.656 -6.832 1 93.88 62 ASN B N 1
ATOM 1760 C CA . ASN B 1 62 ? -0.613 16.938 -7.598 1 93.88 62 ASN B CA 1
ATOM 1761 C C . ASN B 1 62 ? -0.749 15.422 -7.41 1 93.88 62 ASN B C 1
ATOM 1763 O O . ASN B 1 62 ? -0.624 14.664 -8.367 1 93.88 62 ASN B O 1
ATOM 1767 N N . GLU B 1 63 ? -0.991 14.961 -6.199 1 95.69 63 GLU B N 1
ATOM 1768 C CA . GLU B 1 63 ? -0.767 13.547 -5.922 1 95.69 63 GLU B CA 1
ATOM 1769 C C . GLU B 1 63 ? -2.086 12.812 -5.703 1 95.69 63 GLU B C 1
ATOM 1771 O O . GLU B 1 63 ? -3.035 13.375 -5.156 1 95.69 63 GLU B O 1
ATOM 1776 N N . ASP B 1 64 ? -2.17 11.609 -6.164 1 97.56 64 ASP B N 1
ATOM 1777 C CA . ASP B 1 64 ? -3.137 10.609 -5.707 1 97.56 64 ASP B CA 1
ATOM 1778 C C . ASP B 1 64 ? -2.699 9.992 -4.383 1 97.56 64 ASP B C 1
ATOM 1780 O O . ASP B 1 64 ? -1.505 9.938 -4.078 1 97.56 64 ASP B O 1
ATOM 1784 N N . GLU B 1 65 ? -3.666 9.57 -3.637 1 98.56 65 GLU B N 1
ATOM 1785 C CA . GLU B 1 65 ? -3.344 8.875 -2.395 1 98.56 65 GLU B CA 1
ATOM 1786 C C . GLU B 1 65 ? -3.982 7.488 -2.357 1 98.56 65 GLU B C 1
ATOM 1788 O O . GLU B 1 65 ? -5.125 7.312 -2.779 1 98.56 65 GLU B O 1
ATOM 1793 N N . GLN B 1 66 ? -3.207 6.508 -2.016 1 98.81 66 GLN B N 1
ATOM 1794 C CA . GLN B 1 66 ? -3.641 5.141 -1.748 1 98.81 66 GLN B CA 1
ATOM 1795 C C . GLN B 1 66 ? -3.553 4.816 -0.26 1 98.81 66 GLN B C 1
ATOM 1797 O O . GLN B 1 66 ? -2.535 5.086 0.38 1 98.81 66 GLN B O 1
ATOM 1802 N N . PHE B 1 67 ? -4.625 4.219 0.294 1 98.94 67 PHE B N 1
ATOM 1803 C CA . PHE B 1 67 ? -4.711 3.898 1.715 1 98.94 67 PHE B CA 1
ATOM 1804 C C . PHE B 1 67 ? -4.938 2.406 1.921 1 98.94 67 PHE B C 1
ATOM 1806 O O . PHE B 1 67 ? -5.941 1.855 1.462 1 98.94 67 PHE B O 1
ATOM 1813 N N . HIS B 1 68 ? -4.016 1.729 2.551 1 98.94 68 HIS B N 1
ATOM 1814 C CA . HIS B 1 68 ? -4.164 0.354 3.012 1 98.94 68 HIS B CA 1
ATOM 1815 C C . HIS B 1 68 ? -4.434 0.302 4.512 1 98.94 68 HIS B C 1
ATOM 1817 O O . HIS B 1 68 ? -3.547 0.588 5.316 1 98.94 68 HIS B O 1
ATOM 1823 N N . ILE B 1 69 ? -5.66 -0.105 4.875 1 98.94 69 ILE B N 1
ATOM 1824 C CA . ILE B 1 69 ? -6.027 -0.1 6.285 1 98.94 69 ILE B CA 1
ATOM 1825 C C . ILE B 1 69 ? -5.465 -1.344 6.969 1 98.94 69 ILE B C 1
ATOM 1827 O O . ILE B 1 69 ? -5.703 -2.469 6.523 1 98.94 69 ILE B O 1
ATOM 1831 N N . ILE B 1 70 ? -4.773 -1.169 8.047 1 98.25 70 ILE B N 1
ATOM 1832 C CA . ILE B 1 70 ? -4.09 -2.322 8.617 1 98.25 70 ILE B CA 1
ATOM 1833 C C . ILE B 1 70 ? -4.621 -2.594 10.023 1 98.25 70 ILE B C 1
ATOM 1835 O O . ILE B 1 70 ? -4.531 -3.717 10.523 1 98.25 70 ILE B O 1
ATOM 1839 N N . LYS B 1 71 ? -5.086 -1.616 10.734 1 98.38 71 LYS B N 1
ATOM 1840 C CA . LYS B 1 71 ? -5.691 -1.726 12.062 1 98.38 71 LYS B CA 1
ATOM 1841 C C . LYS B 1 71 ? -6.859 -0.754 12.219 1 98.38 71 LYS B C 1
ATOM 1843 O O . LYS B 1 71 ? -6.785 0.391 11.766 1 98.38 71 LYS B O 1
ATOM 1848 N N . GLY B 1 72 ? -7.922 -1.206 12.938 1 98.56 72 GLY B N 1
ATOM 1849 C CA . GLY B 1 72 ? -9.062 -0.343 13.203 1 98.56 72 GLY B CA 1
ATOM 1850 C C . GLY B 1 72 ? -9.891 -0.049 11.969 1 98.56 72 GLY B C 1
ATOM 1851 O O . GLY B 1 72 ? -10.172 -0.947 11.172 1 98.56 72 GLY B O 1
ATOM 1852 N N . SER B 1 73 ? -10.438 1.166 11.953 1 98.88 73 SER B N 1
ATOM 1853 C CA . SER B 1 73 ? -11.328 1.56 10.867 1 98.88 73 SER B CA 1
ATOM 1854 C C . SER B 1 73 ? -11.258 3.061 10.609 1 98.88 73 SER B C 1
ATOM 1856 O O . SER B 1 73 ? -10.766 3.818 11.445 1 98.88 73 SER B O 1
ATOM 1858 N N . PHE B 1 74 ? -11.656 3.447 9.461 1 98.88 74 PHE B N 1
ATOM 1859 C CA . PHE B 1 74 ? -11.766 4.84 9.039 1 98.88 74 PHE B CA 1
ATOM 1860 C C . PHE B 1 74 ? -13.047 5.066 8.242 1 98.88 74 PHE B C 1
ATOM 1862 O O . PHE B 1 74 ? -13.516 4.168 7.547 1 98.88 74 PHE B O 1
ATOM 1869 N N . THR B 1 75 ? -13.586 6.223 8.383 1 98.94 75 THR B N 1
ATOM 1870 C CA . THR B 1 75 ? -14.555 6.73 7.414 1 98.94 75 THR B CA 1
ATOM 1871 C C . THR B 1 75 ? -13.914 7.801 6.527 1 98.94 75 THR B C 1
ATOM 1873 O O . THR B 1 75 ? -13.43 8.812 7.023 1 98.94 75 THR B O 1
ATOM 1876 N N . PHE B 1 76 ? -13.922 7.5 5.23 1 98.94 76 PHE B N 1
ATOM 1877 C CA . PHE B 1 76 ? -13.391 8.445 4.254 1 98.94 76 PHE B CA 1
ATOM 1878 C C . PHE B 1 76 ? -14.516 9.258 3.619 1 98.94 76 PHE B C 1
ATOM 1880 O O . PHE B 1 76 ? -15.578 8.719 3.316 1 98.94 76 PHE B O 1
ATOM 1887 N N . PHE B 1 77 ? -14.234 10.5 3.473 1 98.75 77 PHE B N 1
ATOM 1888 C CA . PHE B 1 77 ? -15.055 11.414 2.697 1 98.75 77 PHE B CA 1
ATOM 1889 C C . PHE B 1 77 ? -14.305 11.922 1.476 1 98.75 77 PHE B C 1
ATOM 1891 O O . PHE B 1 77 ? -13.344 12.688 1.605 1 98.75 77 PHE B O 1
ATOM 1898 N N . VAL B 1 78 ? -14.711 11.469 0.277 1 98.69 78 VAL B N 1
ATOM 1899 C CA . VAL B 1 78 ? -14.023 11.812 -0.963 1 98.69 78 VAL B CA 1
ATOM 1900 C C . VAL B 1 78 ? -15.023 12.359 -1.978 1 98.69 78 VAL B C 1
ATOM 1902 O O . VAL B 1 78 ? -15.758 11.594 -2.615 1 98.69 78 VAL B O 1
ATOM 1905 N N . GLY B 1 79 ? -14.906 13.641 -2.225 1 97.56 79 GLY B N 1
ATOM 1906 C CA . GLY B 1 79 ? -15.984 14.242 -2.992 1 97.56 79 GLY B CA 1
ATOM 1907 C C . GLY B 1 79 ? -17.359 13.992 -2.395 1 97.56 79 GLY B C 1
ATOM 1908 O O . GLY B 1 79 ? -17.609 14.344 -1.24 1 97.56 79 GLY B O 1
ATOM 1909 N N . GLU B 1 80 ? -18.156 13.336 -3.131 1 97.25 80 GLU B N 1
ATOM 1910 C CA . GLU B 1 80 ? -19.5 13.047 -2.67 1 97.25 80 GLU B CA 1
ATOM 1911 C C . GLU B 1 80 ? -19.609 11.641 -2.08 1 97.25 80 GLU B C 1
ATOM 1913 O O . GLU B 1 80 ? -20.656 11.25 -1.573 1 97.25 80 GLU B O 1
ATOM 1918 N N . ASP B 1 81 ? -18.609 10.938 -2.129 1 98.19 81 ASP B N 1
ATOM 1919 C CA . ASP B 1 81 ? -18.625 9.555 -1.681 1 98.19 81 ASP B CA 1
ATOM 1920 C C . ASP B 1 81 ? -18.219 9.445 -0.21 1 98.19 81 ASP B C 1
ATOM 1922 O O . ASP B 1 81 ? -17.328 10.148 0.245 1 98.19 81 ASP B O 1
ATOM 1926 N N . VAL B 1 82 ? -18.922 8.609 0.522 1 98.81 82 VAL B N 1
ATOM 1927 C CA . VAL B 1 82 ? -18.547 8.211 1.875 1 98.81 82 VAL B CA 1
ATOM 1928 C C . VAL B 1 82 ? -18.156 6.734 1.888 1 98.81 82 VAL B C 1
ATOM 1930 O O . VAL B 1 82 ? -18.922 5.875 1.461 1 98.81 82 VAL B O 1
ATOM 1933 N N . ILE B 1 83 ? -17 6.426 2.367 1 98.88 83 ILE B N 1
ATOM 1934 C CA . ILE B 1 83 ? -16.453 5.066 2.346 1 98.88 83 ILE B CA 1
ATOM 1935 C C . ILE B 1 83 ? -16.078 4.637 3.762 1 98.88 83 ILE B C 1
ATOM 1937 O O . ILE B 1 83 ? -15.219 5.242 4.398 1 98.88 83 ILE B O 1
ATOM 1941 N N . GLU B 1 84 ? -16.719 3.648 4.25 1 98.88 84 GLU B N 1
ATOM 1942 C CA . GLU B 1 84 ? -16.297 3.018 5.5 1 98.88 84 GLU B CA 1
ATOM 1943 C C . GLU B 1 84 ? -15.312 1.889 5.254 1 98.88 84 GLU B C 1
ATOM 1945 O O . GLU B 1 84 ? -15.633 0.901 4.59 1 98.88 84 GLU B O 1
ATOM 1950 N N . ALA B 1 85 ? -14.133 2.037 5.785 1 98.88 85 ALA B N 1
ATOM 1951 C CA . ALA B 1 85 ? -13.062 1.075 5.52 1 98.88 85 ALA B CA 1
ATOM 1952 C C . ALA B 1 85 ? -12.516 0.493 6.82 1 98.88 85 ALA B C 1
ATOM 1954 O O . ALA B 1 85 ? -12.289 1.223 7.789 1 98.88 85 ALA B O 1
ATOM 1955 N N . LYS B 1 86 ? -12.312 -0.789 6.836 1 98.75 86 LYS B N 1
ATOM 1956 C CA . LYS B 1 86 ? -11.758 -1.492 7.988 1 98.75 86 LYS B CA 1
ATOM 1957 C C . LYS B 1 86 ? -10.445 -2.188 7.629 1 98.75 86 LYS B C 1
ATOM 1959 O O . LYS B 1 86 ? -10.055 -2.213 6.461 1 98.75 86 LYS B O 1
ATOM 1964 N N . ALA B 1 87 ? -9.789 -2.729 8.672 1 98.62 87 ALA B N 1
ATOM 1965 C CA . ALA B 1 87 ? -8.547 -3.465 8.438 1 98.62 87 ALA B CA 1
ATOM 1966 C C . ALA B 1 87 ? -8.719 -4.492 7.324 1 98.62 87 ALA B C 1
ATOM 1968 O O . ALA B 1 87 ? -9.695 -5.246 7.312 1 98.62 87 ALA B O 1
ATOM 1969 N N . GLY B 1 88 ? -7.812 -4.434 6.387 1 98.5 88 GLY B N 1
ATOM 1970 C CA . GLY B 1 88 ? -7.883 -5.328 5.242 1 98.5 88 GLY B CA 1
ATOM 1971 C C . GLY B 1 88 ? -8.43 -4.66 3.996 1 98.5 88 GLY B C 1
ATOM 1972 O O . GLY B 1 88 ? -8.305 -5.191 2.891 1 98.5 88 GLY B O 1
ATOM 1973 N N . ASP B 1 89 ? -9.031 -3.504 4.16 1 98.88 89 ASP B N 1
ATOM 1974 C CA . ASP B 1 89 ? -9.602 -2.775 3.029 1 98.88 89 ASP B CA 1
ATOM 1975 C C . ASP B 1 89 ? -8.562 -1.849 2.396 1 98.88 89 ASP B C 1
ATOM 1977 O O . ASP B 1 89 ? -7.496 -1.616 2.973 1 98.88 89 ASP B O 1
ATOM 1981 N N . TYR B 1 90 ? -8.867 -1.402 1.189 1 98.88 90 TYR B N 1
ATOM 1982 C CA . TYR B 1 90 ? -8.109 -0.451 0.389 1 98.88 90 TYR B CA 1
ATOM 1983 C C . TYR B 1 90 ? -8.984 0.715 -0.054 1 98.88 90 TYR B C 1
ATOM 1985 O O . TYR B 1 90 ? -10.148 0.527 -0.398 1 98.88 90 TYR B O 1
ATOM 1993 N N . VAL B 1 91 ? -8.422 1.952 -0.015 1 98.94 91 VAL B N 1
ATOM 1994 C CA . VAL B 1 91 ? -9.117 3.127 -0.534 1 98.94 91 VAL B CA 1
ATOM 1995 C C . VAL B 1 91 ? -8.172 3.93 -1.428 1 98.94 91 VAL B C 1
ATOM 1997 O O . VAL B 1 91 ? -6.996 4.094 -1.106 1 98.94 91 VAL B O 1
ATOM 2000 N N . HIS B 1 92 ? -8.648 4.414 -2.551 1 98.81 92 HIS B N 1
ATOM 2001 C CA . HIS B 1 92 ? -7.953 5.355 -3.422 1 98.81 92 HIS B CA 1
ATOM 2002 C C . HIS B 1 92 ? -8.664 6.703 -3.459 1 98.81 92 HIS B C 1
ATOM 2004 O O . HIS B 1 92 ? -9.859 6.77 -3.758 1 98.81 92 HIS B O 1
ATOM 2010 N N . ALA B 1 93 ? -7.961 7.746 -3.154 1 98.62 93 ALA B N 1
ATOM 2011 C CA . ALA B 1 93 ? -8.453 9.117 -3.307 1 98.62 93 ALA B CA 1
ATOM 2012 C C . ALA B 1 93 ? -7.723 9.836 -4.434 1 98.62 93 ALA B C 1
ATOM 2014 O O . ALA B 1 93 ? -6.531 10.141 -4.316 1 98.62 93 ALA B O 1
ATOM 2015 N N . PRO B 1 94 ? -8.398 10.195 -5.48 1 97.81 94 PRO B N 1
ATOM 2016 C CA . PRO B 1 94 ? -7.746 10.867 -6.609 1 97.81 94 PRO B CA 1
ATOM 2017 C C . PRO B 1 94 ? -7.363 12.312 -6.297 1 97.81 94 PRO B C 1
ATOM 2019 O O . PRO B 1 94 ? -8.047 12.984 -5.52 1 97.81 94 PRO B O 1
ATOM 2022 N N . ARG B 1 95 ? -6.266 12.719 -7 1 97.38 95 ARG B N 1
ATOM 2023 C CA . ARG B 1 95 ? -5.898 14.133 -6.918 1 97.38 95 ARG B CA 1
ATOM 2024 C C . ARG B 1 95 ? -7.023 15.023 -7.438 1 97.38 95 ARG B C 1
ATOM 2026 O O . ARG B 1 95 ? -7.848 14.578 -8.242 1 97.38 95 ARG B O 1
ATOM 2033 N N . GLY B 1 96 ? -7.113 16.219 -6.91 1 96.88 96 GLY B N 1
ATOM 2034 C CA . GLY B 1 96 ? -8.047 17.219 -7.402 1 96.88 96 GLY B CA 1
ATOM 2035 C C . GLY B 1 96 ? -9.422 17.109 -6.766 1 96.88 96 GLY B C 1
ATOM 2036 O O . GLY B 1 96 ? -10.305 17.922 -7.039 1 96.88 96 GLY B O 1
ATOM 2037 N N . ILE B 1 97 ? -9.648 16.188 -5.953 1 97.44 97 ILE B N 1
ATOM 2038 C CA . ILE B 1 97 ? -10.938 15.969 -5.305 1 97.44 97 ILE B CA 1
ATOM 2039 C C . ILE B 1 97 ? -10.805 16.234 -3.805 1 97.44 97 ILE B C 1
ATOM 2041 O O . ILE B 1 97 ? -9.883 15.727 -3.156 1 97.44 97 ILE B O 1
ATOM 2045 N N . ARG B 1 98 ? -11.688 17.031 -3.252 1 97.88 98 ARG B N 1
ATOM 2046 C CA . ARG B 1 98 ? -11.727 17.281 -1.815 1 97.88 98 ARG B CA 1
ATOM 2047 C C . ARG B 1 98 ? -11.914 15.992 -1.031 1 97.88 98 ARG B C 1
ATOM 2049 O O . ARG B 1 98 ? -12.773 15.172 -1.373 1 97.88 98 ARG B O 1
ATOM 2056 N N . HIS B 1 99 ? -11.102 15.805 0.024 1 98.56 99 HIS B N 1
ATOM 2057 C CA . HIS B 1 99 ? -11.273 14.602 0.822 1 98.56 99 HIS B CA 1
ATOM 2058 C C . HIS B 1 99 ? -10.711 14.781 2.227 1 98.56 99 HIS B C 1
ATOM 2060 O O . HIS B 1 99 ? -9.953 15.719 2.48 1 98.56 99 HIS B O 1
ATOM 2066 N N . TYR B 1 100 ? -11.141 13.984 3.141 1 98.19 100 TYR B N 1
ATOM 2067 C CA . TYR B 1 100 ? -10.617 13.766 4.484 1 98.19 100 TYR B CA 1
ATOM 2068 C C . TYR B 1 100 ? -11.078 12.422 5.035 1 98.19 100 TYR B C 1
ATOM 2070 O O . TYR B 1 100 ? -11.766 11.664 4.348 1 98.19 100 TYR B O 1
ATOM 2078 N N . PHE B 1 101 ? -10.586 12.086 6.199 1 98.75 101 PHE B N 1
ATOM 2079 C CA . PHE B 1 101 ? -11.039 10.867 6.863 1 98.75 101 PHE B CA 1
ATOM 2080 C C . PHE B 1 101 ? -11.102 11.07 8.375 1 98.75 101 PHE B C 1
ATOM 2082 O O . PHE B 1 101 ? -10.523 12.016 8.906 1 98.75 101 PHE B O 1
ATOM 2089 N N . VAL B 1 102 ? -11.859 10.195 9.008 1 98.5 102 VAL B N 1
ATOM 2090 C CA . VAL B 1 102 ? -11.961 10.133 10.469 1 98.5 102 VAL B CA 1
ATOM 2091 C C . VAL B 1 102 ? -11.758 8.695 10.938 1 98.5 102 VAL B C 1
ATOM 2093 O O . VAL B 1 102 ? -12.391 7.77 10.414 1 98.5 102 VAL B O 1
ATOM 2096 N N . ALA B 1 103 ? -10.852 8.547 11.945 1 98.62 103 ALA B N 1
ATOM 2097 C CA . ALA B 1 103 ? -10.641 7.223 12.523 1 98.62 103 ALA B CA 1
ATOM 2098 C C . ALA B 1 103 ? -11.844 6.789 13.359 1 98.62 103 ALA B C 1
ATOM 2100 O O . ALA B 1 103 ? -12.602 7.629 13.852 1 98.62 103 ALA B O 1
ATOM 2101 N N . GLY B 1 104 ? -12.008 5.492 13.461 1 98.56 104 GLY B N 1
ATOM 2102 C CA . GLY B 1 104 ? -13.07 4.938 14.289 1 98.56 104 GLY B CA 1
ATOM 2103 C C . GLY B 1 104 ? -12.836 5.129 15.773 1 98.56 104 GLY B C 1
ATOM 2104 O O . GLY B 1 104 ? -12.18 6.086 16.188 1 98.56 104 GLY B O 1
ATOM 2105 N N . ASP B 1 105 ? -13.383 4.219 16.562 1 98 105 ASP B N 1
ATOM 2106 C CA . ASP B 1 105 ? -13.453 4.375 18 1 98 105 ASP B CA 1
ATOM 2107 C C . ASP B 1 105 ? -12.148 3.939 18.672 1 98 105 ASP B C 1
ATOM 2109 O O . ASP B 1 105 ? -11.953 4.156 19.859 1 98 105 ASP B O 1
ATOM 2113 N N . GLU B 1 106 ? -11.297 3.336 17.984 1 98.19 106 GLU B N 1
ATOM 2114 C CA . GLU B 1 106 ? -10.008 2.891 18.5 1 98.19 106 GLU B CA 1
ATOM 2115 C C . GLU B 1 106 ? -8.852 3.492 17.703 1 98.19 106 GLU B C 1
ATOM 2117 O O . GLU B 1 106 ? -9.07 4.066 16.641 1 98.19 106 GLU B O 1
ATOM 2122 N N . VAL B 1 107 ? -7.637 3.371 18.25 1 98.19 107 VAL B N 1
ATOM 2123 C CA . VAL B 1 107 ? -6.453 3.74 17.484 1 98.19 107 VAL B CA 1
ATOM 2124 C C . VAL B 1 107 ? -6.41 2.939 16.188 1 98.19 107 VAL B C 1
ATOM 2126 O O . VAL B 1 107 ? -6.555 1.714 16.203 1 98.19 107 VAL B O 1
ATOM 2129 N N . SER B 1 108 ? -6.34 3.625 15.109 1 98.69 108 SER B N 1
ATOM 2130 C CA . SER B 1 108 ? -6.367 3.002 13.789 1 98.69 108 SER B CA 1
ATOM 2131 C C . SER B 1 108 ? -5.074 3.27 13.023 1 98.69 108 SER B C 1
ATOM 2133 O O . SER B 1 108 ? -4.406 4.277 13.258 1 98.69 108 SER B O 1
ATOM 2135 N N . GLU B 1 109 ? -4.664 2.312 12.164 1 98.81 109 GLU B N 1
ATOM 2136 C CA . GLU B 1 109 ? -3.404 2.412 11.438 1 98.81 109 GLU B CA 1
ATOM 2137 C C . GLU B 1 109 ? -3.598 2.098 9.953 1 98.81 109 GLU B C 1
ATOM 2139 O O . GLU B 1 109 ? -4.43 1.261 9.594 1 98.81 109 GLU B O 1
ATOM 2144 N N . MET B 1 110 ? -2.82 2.758 9.133 1 98.88 110 MET B N 1
ATOM 2145 C CA . MET B 1 110 ? -2.846 2.52 7.691 1 98.88 110 MET B CA 1
ATOM 2146 C C . MET B 1 110 ? -1.498 2.857 7.059 1 98.88 110 MET B C 1
ATOM 2148 O O . MET B 1 110 ? -0.689 3.568 7.656 1 98.88 110 MET B O 1
ATOM 2152 N N . PHE B 1 111 ? -1.227 2.246 5.91 1 98.94 111 PHE B N 1
ATOM 2153 C CA . PHE B 1 111 ? -0.202 2.748 5 1 98.94 111 PHE B CA 1
ATOM 2154 C C . PHE B 1 111 ? -0.791 3.764 4.031 1 98.94 111 PHE B C 1
ATOM 2156 O O . PHE B 1 111 ? -1.887 3.564 3.502 1 98.94 111 PHE B O 1
ATOM 2163 N N . VAL B 1 112 ? -0.097 4.84 3.811 1 98.94 112 VAL B N 1
ATOM 2164 C CA . VAL B 1 112 ? -0.469 5.84 2.814 1 98.94 112 VAL B CA 1
ATOM 2165 C C . VAL B 1 112 ? 0.622 5.941 1.752 1 98.94 112 VAL B C 1
ATOM 2167 O O . VAL B 1 112 ? 1.796 6.141 2.076 1 98.94 112 VAL B O 1
ATOM 2170 N N . THR B 1 113 ? 0.272 5.738 0.535 1 98.88 113 THR B N 1
ATOM 2171 C CA . THR B 1 113 ? 1.151 6.031 -0.591 1 98.88 113 THR B CA 1
ATOM 2172 C C . THR B 1 113 ? 0.662 7.262 -1.35 1 98.88 113 THR B C 1
ATOM 2174 O O . THR B 1 113 ? -0.483 7.305 -1.804 1 98.88 113 THR B O 1
ATOM 2177 N N . ALA B 1 114 ? 1.469 8.273 -1.398 1 98.44 114 ALA B N 1
ATOM 2178 C CA . ALA B 1 114 ? 1.187 9.453 -2.211 1 98.44 114 ALA B CA 1
ATOM 2179 C C . ALA B 1 114 ? 2.02 9.445 -3.49 1 98.44 114 ALA B C 1
ATOM 2181 O O . ALA B 1 114 ? 3.236 9.25 -3.447 1 98.44 114 ALA B O 1
ATOM 2182 N N . SER B 1 115 ? 1.347 9.625 -4.578 1 97.12 115 SER B N 1
ATOM 2183 C CA . SER B 1 115 ? 2 9.609 -5.883 1 97.12 115 SER B CA 1
ATOM 2184 C C . SER B 1 115 ? 1.538 10.789 -6.742 1 97.12 115 SER B C 1
ATOM 2186 O O . SER B 1 115 ? 0.355 10.891 -7.07 1 97.12 115 SER B O 1
ATOM 2188 N N . PRO B 1 116 ? 2.482 11.633 -7.254 1 96.69 116 PRO B N 1
ATOM 2189 C CA . PRO B 1 116 ? 3.92 11.656 -6.969 1 96.69 116 PRO B CA 1
ATOM 2190 C C . PRO B 1 116 ? 4.223 11.961 -5.5 1 96.69 116 PRO B C 1
ATOM 2192 O O . PRO B 1 116 ? 3.301 12.164 -4.707 1 96.69 116 PRO B O 1
ATOM 2195 N N . ALA B 1 117 ? 5.496 11.883 -5.141 1 97.19 117 ALA B N 1
ATOM 2196 C CA . ALA B 1 117 ? 5.938 12.164 -3.775 1 97.19 117 ALA B CA 1
ATOM 2197 C C . ALA B 1 117 ? 5.801 13.656 -3.453 1 97.19 117 ALA B C 1
ATOM 2199 O O . ALA B 1 117 ? 5.707 14.484 -4.355 1 97.19 117 ALA B O 1
ATOM 2200 N N . GLY B 1 118 ? 5.809 13.992 -2.246 1 96.81 118 GLY B N 1
ATOM 2201 C CA . GLY B 1 118 ? 5.723 15.344 -1.727 1 96.81 118 GLY B CA 1
ATOM 2202 C C . GLY B 1 118 ? 5.168 15.406 -0.316 1 96.81 118 GLY B C 1
ATOM 2203 O O . GLY B 1 118 ? 5.523 16.297 0.456 1 96.81 118 GLY B O 1
ATOM 2204 N N . PHE B 1 119 ? 4.285 14.484 -0.056 1 97.62 119 PHE B N 1
ATOM 2205 C CA . PHE B 1 119 ? 3.693 14.398 1.273 1 97.62 119 PHE B CA 1
ATOM 2206 C C . PHE B 1 119 ? 4.766 14.148 2.328 1 97.62 119 PHE B C 1
ATOM 2208 O O . P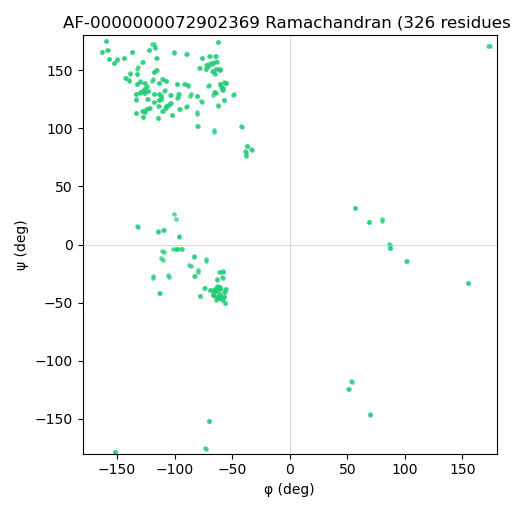HE B 1 119 ? 4.672 14.656 3.447 1 97.62 119 PHE B O 1
ATOM 2215 N N . ASP B 1 120 ? 5.754 13.305 1.958 1 98.25 120 ASP B N 1
ATOM 2216 C CA . ASP B 1 120 ? 6.871 13.062 2.869 1 98.25 120 ASP B CA 1
ATOM 2217 C C . ASP B 1 120 ? 7.566 14.367 3.244 1 98.25 120 ASP B C 1
ATOM 2219 O O . ASP B 1 120 ? 7.883 14.594 4.414 1 98.25 120 ASP B O 1
ATOM 2223 N N . SER B 1 121 ? 7.82 15.234 2.289 1 97.5 121 SER B N 1
ATOM 2224 C CA . SER B 1 121 ? 8.469 16.516 2.545 1 97.5 121 SER B CA 1
ATOM 2225 C C . SER B 1 121 ? 7.594 17.422 3.404 1 97.5 121 SER B C 1
ATOM 2227 O O . SER B 1 121 ? 8.094 18.156 4.25 1 97.5 121 SER B O 1
ATOM 2229 N N . PHE B 1 122 ? 6.328 17.406 3.18 1 97.94 122 PHE B N 1
ATOM 2230 C CA . PHE B 1 122 ? 5.363 18.141 3.982 1 97.94 122 PHE B CA 1
ATOM 2231 C C . PHE B 1 122 ? 5.445 17.719 5.445 1 97.94 122 PHE B C 1
ATOM 2233 O O . PHE B 1 122 ? 5.492 18.578 6.336 1 97.94 122 PHE B O 1
ATOM 2240 N N . ILE B 1 123 ? 5.473 16.453 5.727 1 97.81 123 ILE B N 1
ATOM 2241 C CA . ILE B 1 123 ? 5.586 15.906 7.078 1 97.81 123 ILE B CA 1
ATOM 2242 C C . ILE B 1 123 ? 6.898 16.359 7.707 1 97.81 123 ILE B C 1
ATOM 2244 O O . ILE B 1 123 ? 6.93 16.781 8.867 1 97.81 123 ILE B O 1
ATOM 2248 N N . LYS B 1 124 ? 7.973 16.25 6.914 1 97.75 124 LYS B N 1
ATOM 2249 C CA . LYS B 1 124 ? 9.289 16.609 7.43 1 97.75 124 LYS B CA 1
ATOM 2250 C C . LYS B 1 124 ? 9.336 18.078 7.84 1 97.75 124 LYS B C 1
ATOM 2252 O O . LYS B 1 124 ? 9.992 18.438 8.82 1 97.75 124 LYS B O 1
ATOM 2257 N N . GLU B 1 125 ? 8.68 18.844 7.113 1 97.12 125 GLU B N 1
ATOM 2258 C CA . GLU B 1 125 ? 8.734 20.281 7.371 1 97.12 125 GLU B CA 1
ATOM 2259 C C . GLU B 1 125 ? 7.934 20.656 8.609 1 97.12 125 GLU B C 1
ATOM 2261 O O . GLU B 1 125 ? 8.344 21.516 9.391 1 97.12 125 GLU B O 1
ATOM 2266 N N . LEU B 1 126 ? 6.805 20.031 8.859 1 96 126 LEU B N 1
ATOM 2267 C CA . LEU B 1 126 ? 5.891 20.469 9.906 1 96 126 LEU B CA 1
ATOM 2268 C C . LEU B 1 126 ? 5.953 19.547 11.117 1 96 126 LEU B C 1
ATOM 2270 O O . LEU B 1 126 ? 5.516 19.906 12.211 1 96 126 LEU B O 1
ATOM 2274 N N . GLY B 1 127 ? 6.332 18.297 10.828 1 96.62 127 GLY B N 1
ATOM 2275 C CA . GLY B 1 127 ? 6.289 17.297 11.883 1 96.62 127 GLY B CA 1
ATOM 2276 C C . GLY B 1 127 ? 7.387 17.469 12.914 1 96.62 127 GLY B C 1
ATOM 2277 O O . GLY B 1 127 ? 8.422 18.094 12.633 1 96.62 127 GLY B O 1
ATOM 2278 N N . LYS B 1 128 ? 7.176 17.016 14.086 1 96.56 128 LYS B N 1
ATOM 2279 C CA . LYS B 1 128 ? 8.18 16.938 15.141 1 96.56 128 LYS B CA 1
ATOM 2280 C C . LYS B 1 128 ? 8.82 15.555 15.18 1 96.56 128 LYS B C 1
ATOM 2282 O O . LYS B 1 128 ? 8.156 14.562 15.484 1 96.56 128 LYS B O 1
ATOM 2287 N N . PRO B 1 129 ? 10.125 15.438 14.922 1 98.19 129 PRO B N 1
ATOM 2288 C CA . PRO B 1 129 ? 10.758 14.125 15.008 1 98.19 129 PRO B CA 1
ATOM 2289 C C . PRO B 1 129 ? 10.641 13.508 16.406 1 98.19 129 PRO B C 1
ATOM 2291 O O . PRO B 1 129 ? 10.766 14.211 17.406 1 98.19 129 PRO B O 1
ATOM 2294 N N . VAL B 1 130 ? 10.32 12.297 16.422 1 98.25 130 VAL B N 1
ATOM 2295 C CA . VAL B 1 130 ? 10.242 1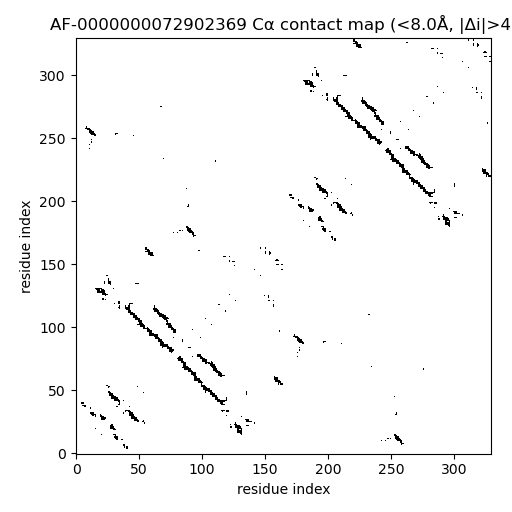1.555 17.672 1 98.25 130 VAL B CA 1
ATOM 2296 C C . VAL B 1 130 ? 10.883 10.18 17.5 1 98.25 130 VAL B C 1
ATOM 2298 O O . VAL B 1 130 ? 11.133 9.742 16.375 1 98.25 130 VAL B O 1
ATOM 2301 N N . ASN B 1 131 ? 11.148 9.508 18.656 1 97.69 131 ASN B N 1
ATOM 2302 C CA . ASN B 1 131 ? 11.633 8.141 18.594 1 97.69 131 ASN B CA 1
ATOM 2303 C C . ASN B 1 131 ? 10.57 7.191 18.047 1 97.69 131 ASN B C 1
ATOM 2305 O O . ASN B 1 131 ? 9.375 7.426 18.234 1 97.69 131 ASN B O 1
ATOM 2309 N N . GLU B 1 132 ? 11.047 6.184 17.391 1 96.5 132 GLU B N 1
ATOM 2310 C CA . GLU B 1 132 ? 10.117 5.25 16.766 1 96.5 132 GLU B CA 1
ATOM 2311 C C . GLU B 1 132 ? 9.164 4.645 17.797 1 96.5 132 GLU B C 1
ATOM 2313 O O . GLU B 1 132 ? 8.031 4.289 17.453 1 96.5 132 GLU B O 1
ATOM 2318 N N . ASP B 1 133 ? 9.508 4.605 19.062 1 96.31 133 ASP B N 1
ATOM 2319 C CA . ASP B 1 133 ? 8.695 3.969 20.094 1 96.31 133 ASP B CA 1
ATOM 2320 C C . ASP B 1 133 ? 7.777 4.984 20.781 1 96.31 133 ASP B C 1
ATOM 2322 O O . ASP B 1 133 ? 6.98 4.621 21.641 1 96.31 133 ASP B O 1
ATOM 2326 N N . GLU B 1 134 ? 7.953 6.238 20.359 1 96.62 134 GLU B N 1
ATOM 2327 C CA . GLU B 1 134 ? 7.117 7.273 20.953 1 96.62 134 GLU B CA 1
ATOM 2328 C C . GLU B 1 134 ? 5.637 7.008 20.703 1 96.62 134 GLU B C 1
ATOM 2330 O O . GLU B 1 134 ? 5.258 6.586 19.609 1 96.62 134 GLU B O 1
ATOM 2335 N N . GLY B 1 135 ? 4.738 7.219 21.719 1 96.44 135 GLY B N 1
ATOM 2336 C CA . GLY B 1 135 ? 3.301 7.09 21.547 1 96.44 135 GLY B CA 1
ATOM 2337 C C . GLY B 1 135 ? 2.693 8.234 20.75 1 96.44 135 GLY B C 1
ATOM 2338 O O . GLY B 1 135 ? 3.414 9.047 20.172 1 96.44 135 GLY B O 1
ATOM 2339 N N . LEU B 1 136 ? 1.429 8.195 20.656 1 96.88 136 LEU B N 1
ATOM 2340 C CA . LEU B 1 136 ? 0.699 9.266 20 1 96.88 136 LEU B CA 1
ATOM 2341 C C . LEU B 1 136 ? 0.911 10.594 20.703 1 96.88 136 LEU B C 1
ATOM 2343 O O . LEU B 1 136 ? 1.13 10.625 21.922 1 96.88 136 LEU B O 1
ATOM 2347 N N . PRO B 1 137 ? 0.826 11.672 19.906 1 93.88 137 PRO B N 1
ATOM 2348 C CA . PRO B 1 137 ? 0.954 12.961 20.578 1 93.88 137 PRO B CA 1
ATOM 2349 C C . PRO B 1 137 ? -0.207 13.258 21.531 1 93.88 137 PRO B C 1
ATOM 2351 O O . PRO B 1 137 ? -1.293 12.688 21.375 1 93.88 137 PRO B O 1
ATOM 2354 N N . LYS B 1 138 ? 0.104 14.094 22.453 1 87.88 138 LYS B N 1
ATOM 2355 C CA . LYS B 1 138 ? -0.956 14.523 23.359 1 87.88 138 LYS B CA 1
ATOM 2356 C C . LYS B 1 138 ? -2.021 15.328 22.609 1 87.88 138 LYS B C 1
ATOM 2358 O O . LYS B 1 138 ? -1.7 16.172 21.766 1 87.88 138 LYS B O 1
ATOM 2363 N N . ALA B 1 139 ? -3.182 14.938 22.859 1 79.94 139 ALA B N 1
ATOM 2364 C CA . ALA B 1 139 ? -4.297 15.617 22.203 1 79.94 139 ALA B CA 1
ATOM 2365 C C . ALA B 1 139 ? -4.41 17.062 22.672 1 79.94 139 ALA B C 1
ATOM 2367 O O . ALA B 1 139 ? -4.703 17.328 23.828 1 79.94 139 ALA B O 1
ATOM 2368 N N . GLU B 1 140 ? -3.877 17.969 21.891 1 84.25 140 GLU B N 1
ATOM 2369 C CA . GLU B 1 140 ? -4.051 19.406 22.141 1 84.25 140 GLU B CA 1
ATOM 2370 C C . GLU B 1 140 ? -4.547 20.125 20.891 1 84.25 140 GLU B C 1
ATOM 2372 O O . GLU B 1 140 ? -4.066 19.859 19.797 1 84.25 140 GLU B O 1
ATOM 2377 N N . PRO B 1 141 ? -5.578 20.938 21.125 1 84.75 141 PRO B N 1
ATOM 2378 C CA . PRO B 1 141 ? -5.984 21.719 19.969 1 84.75 141 PRO B CA 1
ATOM 2379 C C . PRO B 1 141 ? -4.844 2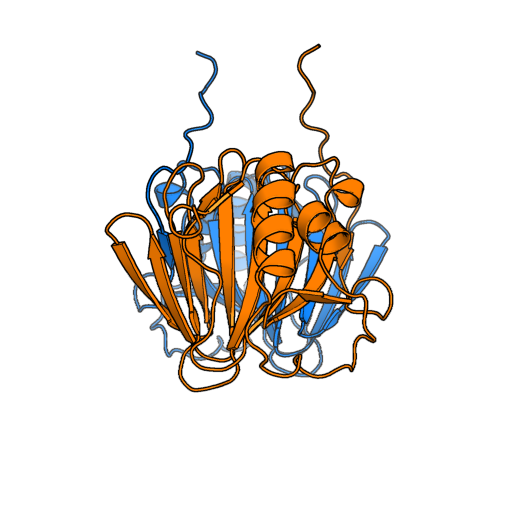2.562 19.391 1 84.75 141 PRO B C 1
ATOM 2381 O O . PRO B 1 141 ? -4.016 23.078 20.141 1 84.75 141 PRO B O 1
ATOM 2384 N N . PRO B 1 142 ? -4.797 22.578 18.109 1 85.31 142 PRO B N 1
ATOM 2385 C CA . PRO B 1 142 ? -3.74 23.422 17.531 1 85.31 142 PRO B CA 1
ATOM 2386 C C . PRO B 1 142 ? -3.943 24.906 17.828 1 85.31 142 PRO B C 1
ATOM 2388 O O . PRO B 1 142 ? -5.082 25.391 17.859 1 85.31 142 PRO B O 1
ATOM 2391 N N . THR B 1 143 ? -2.811 25.625 17.984 1 88.5 143 THR B N 1
ATOM 2392 C CA . THR B 1 143 ? -2.863 27.078 18.125 1 88.5 143 THR B CA 1
ATOM 2393 C C . THR B 1 143 ? -3.125 27.75 16.781 1 88.5 143 THR B C 1
ATOM 2395 O O . THR B 1 143 ? -2.938 27.141 15.734 1 88.5 143 THR B O 1
ATOM 2398 N N . PRO B 1 144 ? -3.588 28.984 16.844 1 90.75 144 PRO B N 1
ATOM 2399 C CA . PRO B 1 144 ? -3.754 29.719 15.602 1 90.75 144 PRO B CA 1
ATOM 2400 C C . PRO B 1 144 ? -2.467 29.797 14.781 1 90.75 144 PRO B C 1
ATOM 2402 O O . PRO B 1 144 ? -2.508 29.734 13.555 1 90.75 144 PRO B O 1
ATOM 2405 N N . GLU B 1 145 ? -1.373 29.953 15.484 1 91.94 145 GLU B N 1
ATOM 2406 C CA . GLU B 1 145 ? -0.084 30.016 14.805 1 91.94 145 GLU B CA 1
ATOM 2407 C C . GLU B 1 145 ? 0.231 28.688 14.109 1 91.94 145 GLU B C 1
ATOM 2409 O O . GLU B 1 145 ? 0.755 28.688 12.992 1 91.94 145 GLU B O 1
ATOM 2414 N N . GLN B 1 146 ? -0.077 27.625 14.742 1 87.56 146 GLN B N 1
ATOM 2415 C CA . GLN B 1 146 ? 0.142 26.297 14.172 1 87.56 146 GLN B CA 1
ATOM 2416 C C . GLN B 1 146 ? -0.744 26.078 12.945 1 87.56 146 GLN B C 1
ATOM 2418 O O . GLN B 1 146 ? -0.309 25.484 11.961 1 87.56 146 GLN B O 1
ATOM 2423 N N . MET B 1 147 ? -1.921 26.531 13.055 1 90.06 147 MET B N 1
ATOM 2424 C CA . MET B 1 147 ? -2.855 26.391 11.945 1 90.06 147 MET B CA 1
ATOM 2425 C C . MET B 1 147 ? -2.398 27.219 10.742 1 90.06 147 MET B C 1
ATOM 2427 O O . MET B 1 147 ? -2.504 26.766 9.602 1 90.06 147 MET B O 1
ATOM 2431 N N . LYS B 1 148 ? -1.954 28.438 11.016 1 92.12 148 LYS B N 1
ATOM 2432 C CA . LYS B 1 148 ? -1.429 29.297 9.953 1 92.12 148 LYS B CA 1
ATOM 2433 C C . LYS B 1 148 ? -0.228 28.641 9.273 1 92.12 148 LYS B C 1
ATOM 2435 O O . LYS B 1 148 ? -0.126 28.656 8.039 1 92.12 148 LYS B O 1
ATOM 2440 N N . GLN B 1 149 ? 0.634 28.125 10.047 1 93.19 149 GLN B N 1
ATOM 2441 C CA . GLN B 1 149 ? 1.803 27.438 9.5 1 93.19 149 GLN B CA 1
ATOM 2442 C C . GLN B 1 149 ? 1.393 26.234 8.656 1 93.19 149 GLN B C 1
ATOM 2444 O O . GLN B 1 149 ? 1.977 25.984 7.598 1 93.19 149 GLN B O 1
ATOM 2449 N N . LEU B 1 150 ? 0.438 25.516 9.164 1 93.56 150 LEU B N 1
ATOM 2450 C CA . LEU B 1 150 ? -0.082 24.359 8.445 1 93.56 150 LEU B CA 1
ATOM 2451 C C . LEU B 1 150 ? -0.574 24.766 7.062 1 93.56 150 LEU B C 1
ATOM 2453 O O . LEU B 1 150 ? -0.192 24.141 6.062 1 93.56 150 LEU B O 1
ATOM 2457 N N . VAL B 1 151 ? -1.36 25.734 6.957 1 94.19 151 VAL B N 1
ATOM 2458 C CA . VAL B 1 151 ? -1.951 26.188 5.703 1 94.19 151 VAL B CA 1
ATOM 2459 C C . VAL B 1 151 ? -0.853 26.672 4.762 1 94.19 151 VAL B C 1
ATOM 2461 O O . VAL B 1 151 ? -0.833 26.312 3.582 1 94.19 151 VAL B O 1
ATOM 2464 N N . GLU B 1 152 ? 0.085 27.469 5.293 1 94.69 152 GLU B N 1
ATOM 2465 C CA . GLU B 1 152 ? 1.157 28.047 4.488 1 94.69 152 GLU B CA 1
ATOM 2466 C C . GLU B 1 152 ? 2.057 26.953 3.906 1 94.69 152 GLU B C 1
ATOM 2468 O O . GLU B 1 152 ? 2.387 26.984 2.719 1 94.69 152 GLU B O 1
ATOM 2473 N N . VAL B 1 153 ? 2.432 26.062 4.711 1 95.62 153 VAL B N 1
ATOM 2474 C CA . VAL B 1 153 ? 3.332 25 4.254 1 95.62 153 VAL B CA 1
ATOM 2475 C C . VAL B 1 153 ? 2.596 24.078 3.287 1 95.62 153 VAL B C 1
ATOM 2477 O O . VAL B 1 153 ? 3.164 23.641 2.285 1 95.62 153 VAL B O 1
ATOM 2480 N N . ALA B 1 154 ? 1.339 23.781 3.566 1 95.25 154 ALA B N 1
ATOM 2481 C CA . ALA B 1 154 ? 0.532 22.922 2.701 1 95.25 154 ALA B CA 1
ATOM 2482 C C . ALA B 1 154 ? 0.473 23.484 1.281 1 95.25 154 ALA B C 1
ATOM 2484 O O . ALA B 1 154 ? 0.567 22.734 0.309 1 95.25 154 ALA B O 1
ATOM 2485 N N . GLU B 1 155 ? 0.338 24.703 1.132 1 94.31 155 GLU B N 1
ATOM 2486 C CA . GLU B 1 155 ? 0.249 25.359 -0.172 1 94.31 155 GLU B CA 1
ATOM 2487 C C . GLU B 1 155 ? 1.526 25.156 -0.981 1 94.31 155 GLU B C 1
ATOM 2489 O O . GLU B 1 155 ? 1.474 24.984 -2.201 1 94.31 155 GLU B O 1
ATOM 2494 N N . LYS B 1 156 ? 2.697 25.156 -0.277 1 94.44 156 LYS B N 1
ATOM 2495 C CA . LYS B 1 156 ? 3.977 24.922 -0.938 1 94.44 156 LYS B CA 1
ATOM 2496 C C . LYS B 1 156 ? 4.012 23.547 -1.589 1 94.44 156 LYS B C 1
ATOM 2498 O O . LYS B 1 156 ? 4.734 23.328 -2.564 1 94.44 156 LYS B O 1
ATOM 2503 N N . PHE B 1 157 ? 3.221 22.703 -1.098 1 94.81 157 PHE B N 1
ATOM 2504 C CA . PHE B 1 157 ? 3.279 21.312 -1.568 1 94.81 157 PHE B CA 1
ATOM 2505 C C . PHE B 1 157 ? 2.047 20.969 -2.396 1 94.81 157 PHE B C 1
ATOM 2507 O O . PHE B 1 157 ? 1.77 19.797 -2.65 1 94.81 157 PHE B O 1
ATOM 2514 N N . GLY B 1 158 ? 1.28 21.938 -2.781 1 95.12 158 GLY B N 1
ATOM 2515 C CA . GLY B 1 158 ? 0.141 21.734 -3.662 1 95.12 158 GLY B CA 1
ATOM 2516 C C . GLY B 1 158 ? -1.085 21.203 -2.936 1 95.12 158 GLY B C 1
ATOM 2517 O O . GLY B 1 158 ? -1.941 20.562 -3.541 1 95.12 158 GLY B O 1
ATOM 2518 N N . MET B 1 159 ? -1.164 21.391 -1.674 1 95.19 159 MET B N 1
ATOM 2519 C CA . MET B 1 159 ? -2.332 21.031 -0.881 1 95.19 159 MET B CA 1
ATOM 2520 C C . MET B 1 159 ? -3.105 22.266 -0.439 1 95.19 159 MET B C 1
ATOM 2522 O O . MET B 1 159 ? -2.508 23.281 -0.102 1 95.19 159 MET B O 1
ATOM 2526 N N . ASN B 1 160 ? -4.383 22.109 -0.482 1 95.25 160 ASN B N 1
ATOM 2527 C CA . ASN B 1 160 ? -5.262 23.203 -0.073 1 95.25 160 ASN B CA 1
ATOM 2528 C C . ASN B 1 160 ? -6.293 22.75 0.95 1 95.25 160 ASN B C 1
ATOM 2530 O O . ASN B 1 160 ? -7.137 21.906 0.647 1 95.25 160 ASN B O 1
ATOM 2534 N N . PHE B 1 161 ? -6.195 23.281 2.139 1 93.44 161 PHE B N 1
ATOM 2535 C CA . PHE B 1 161 ? -7.195 23 3.166 1 93.44 161 PHE B CA 1
ATOM 2536 C C . PHE B 1 161 ? -8.43 23.875 2.963 1 93.44 161 PHE B C 1
ATOM 2538 O O . PHE B 1 161 ? -8.383 25.094 3.143 1 93.44 161 PHE B O 1
ATOM 2545 N N . THR B 1 162 ? -9.492 23.297 2.662 1 86.19 162 THR B N 1
ATOM 2546 C CA . THR B 1 162 ? -10.656 24 2.148 1 86.19 162 THR B CA 1
ATOM 2547 C C . THR B 1 162 ? -11.438 24.656 3.287 1 86.19 162 THR B C 1
ATOM 2549 O O . THR B 1 162 ? -12.195 25.609 3.068 1 86.19 162 THR B O 1
ATOM 2552 N N . ASP B 1 163 ? -11.281 24.141 4.457 1 82.69 163 ASP B N 1
ATOM 2553 C CA . ASP B 1 163 ? -12.125 24.625 5.543 1 82.69 163 ASP B CA 1
ATOM 2554 C C . ASP B 1 163 ? -11.312 25.453 6.543 1 82.69 163 ASP B C 1
ATOM 2556 O O . ASP B 1 163 ? -11.836 25.891 7.57 1 82.69 163 ASP B O 1
ATOM 2560 N N . LEU B 1 164 ? -10.055 25.516 6.398 1 73.69 164 LEU B N 1
ATOM 2561 C CA . LEU B 1 164 ? -9.211 26.25 7.332 1 73.69 164 LEU B CA 1
ATOM 2562 C C . LEU B 1 164 ? -8.867 27.625 6.777 1 73.69 164 LEU B C 1
ATOM 2564 O O . LEU B 1 164 ? -8.234 28.438 7.465 1 73.69 164 LEU B O 1
ATOM 2568 N N . LYS B 1 165 ? -9.719 28.172 5.793 1 59.59 165 LYS B N 1
ATOM 2569 C CA . LYS B 1 165 ? -9.422 29.531 5.344 1 59.59 165 LYS B CA 1
ATOM 2570 C C . LYS B 1 165 ? -9.789 30.562 6.41 1 59.59 165 LYS B C 1
ATOM 2572 O O . LYS B 1 165 ? -10.773 30.391 7.133 1 59.59 165 LYS B O 1
#

Solvent-accessible surface area (backbone atoms only — not comparable to full-atom values): 16853 Å² total; per-residue (Å²): 124,81,75,65,77,60,72,59,82,61,69,45,77,16,59,85,35,58,87,37,17,24,39,42,86,68,21,30,36,27,54,37,38,39,23,85,78,29,69,39,52,28,20,33,32,41,39,40,34,43,52,65,35,60,62,74,48,26,26,33,67,70,28,30,39,39,37,40,30,63,34,50,29,34,41,36,37,47,67,90,46,76,45,80,41,40,51,74,20,36,39,35,46,30,44,69,39,48,30,36,42,32,24,31,91,43,66,16,31,31,39,38,37,33,35,41,31,47,64,51,58,53,44,64,72,72,26,45,77,33,52,58,83,56,71,68,51,78,92,63,84,77,50,71,67,54,49,50,48,48,54,57,54,33,47,76,68,41,30,45,57,75,76,74,115,124,81,76,64,78,61,73,59,83,62,70,44,78,17,59,84,35,57,88,38,18,24,38,42,86,68,21,30,37,28,53,36,38,40,23,85,76,29,70,40,52,29,19,32,32,41,39,40,35,43,51,65,35,60,61,74,48,26,26,33,67,71,28,29,37,39,37,41,30,64,34,49,30,34,40,35,38,48,66,89,45,77,46,80,41,38,51,73,20,36,39,36,45,30,43,70,40,47,30,36,40,34,24,32,91,41,66,15,30,31,41,38,38,32,36,41,30,48,65,51,58,52,44,64,71,72,26,44,78,33,53,59,82,56,73,67,48,78,92,63,84,77,49,71,69,54,50,52,50,50,54,57,54,34,48,77,67,41,30,44,56,74,76,77,114

pLDDT: mean 94.01, std 11.55, range [24.77, 98.94]

Foldseek 3Di:
DPPPQPQQDDDFFFDAFLVFWFQDQQKIKGWRAACVNGVQFKTKMKIKHAAFDKDFKKAAQAKKKKKAWAAAWKWKDWAPDIDTDHHRDIDIHDGPIIMMMTTHGGTTMIMMMIGRGQVSVLCVVLTHRGGSPDDTDDDDDDDPVSLVVNQVSCVVRRMHRPPSD/DPPPQPQQDDDFFFDAFLVFWFQDQQKIKGWRAACVNGVQFKTKMKIKHAAFDKDFKKAAQAKKKKKAWAAAWKWKDWAPDIDTDHHRDIDIHDGPIIMMMTTHGGTTMIMMMIGRGQVSVLCVVLTHRGGSPDDTDDDDDDDPVSLVVNQVSCVVRRMHRPPSD

Organism: NCBI:txid1402861

Sequence (330 aa):
MTISKQVITKPLHGTANDQNTYHFMQEKTTILVSGDQTNGAYCVVKVQEPPKMGPPPHIHANEDEQFHIIKGSFTFFVGEDVIEAKAGDYVHAPRGIRHYFVAGDEVSEMFVTASPAGFDSFIKELGKPVNEDEGLPKAEPPTPEQMKQLVEVAEKFGMNFTDLKMTISKQVITKPLHGTANDQNTYHFMQEKTTILVSGDQTNGAYCVVKVQEPPKMGPPPHIHANEDEQFHIIKGSFTFFVGEDVIEAKAGDYVHAPRGIRHYFVAGDEVSEMFVTASPAGFDSFIKELGKPVNEDEGLPKAEPPTPEQMKQLVEVAEKFGMNFTDLK